Protein AF-0000000074054780 (afdb_homodimer)

Nearest PDB structures (foldseek):
  4ghj-assembly1_A  TM=9.070E-01  e=9.285E-03  Vibrio vulnificus CMCP6
  3zkc-assembly1_B  TM=8.813E-01  e=1.157E-02  Bacillus subtilis subsp. subtilis str. 168
  7ewd-assembly1_A  TM=8.808E-01  e=2.364E-02  Mycobacterium tuberculosis H37Rv
  1b0n-assembly1_A  TM=8.925E-01  e=3.112E-02  Bacillus subtilis
  2o38-assembly1_A  TM=7.949E-01  e=1.299E-01  Rhodopseudomonas palustris CGA009

Organism: NCBI:txid44742

pLDDT: mean 91.32, std 6.85, range [55.66, 97.75]

Secondary structure (DSSP, 8-state):
-HHHHHHHHHHHHHHHHHHHHHHHHHHHHHHHHHHHHHHHHHHTT--HHHHHHHHT--HHHHHHHHTT--TT-BHHHHHHHHHHTTEEEEEEE-/-HHHHHHHHHHHHHHHHHHHHHHHHHHHHHHHHHHHHHHHHHHTT--HHHHHHHHT--HHHHHHHHTT--TTSBHHHHHHHHHHTTEEEEEEE-

InterPro domains:
  IPR001387 Cro/C1-type, helix-turn-helix domain [PS50943] (37-92)
  IPR001387 Cro/C1-type, helix-turn-helix domain [cd00093] (34-89)
  IPR010982 Lambda repressor-like, DNA-binding domain superfamily [G3DSA:1.10.260.40] (24-92)
  IPR010982 Lambda repressor-like, DNA-binding domain superfamily [SSF47413] (28-92)

Solvent-accessible surface area (backbone atoms only — not comparable to full-atom values): 9313 Å² total; per-residue (Å²): 124,67,69,56,54,54,51,50,53,50,51,52,51,51,32,53,51,38,22,50,52,11,47,54,52,23,53,53,50,41,36,53,50,10,46,51,50,47,51,50,37,52,76,71,66,45,50,61,63,56,48,18,48,32,23,68,40,54,44,68,58,51,50,29,28,40,70,39,62,33,56,79,40,28,39,41,56,53,33,6,44,32,42,59,65,44,36,40,81,46,76,40,72,112,122,66,71,56,54,53,50,50,54,51,52,51,51,51,33,53,51,38,23,50,51,13,48,55,52,22,52,54,50,40,36,53,49,11,46,50,50,47,51,50,37,52,74,70,69,46,49,61,65,56,48,18,48,32,24,68,40,54,45,68,57,51,50,29,28,39,70,40,62,32,56,77,41,29,37,39,53,52,32,6,44,32,42,58,66,43,36,39,81,45,76,42,74,113

Structure (mmCIF, N/CA/C/O backbone):
data_AF-0000000074054780-model_v1
#
loop_
_entity.id
_entity.type
_entity.pdbx_description
1 polymer 'HTH cro/C1-type domain-containing protein'
#
loop_
_atom_site.group_PDB
_atom_site.id
_atom_site.type_symbol
_atom_site.label_atom_id
_atom_site.label_alt_id
_atom_site.label_comp_id
_atom_site.label_asym_id
_atom_site.label_entity_id
_atom_site.label_seq_id
_atom_site.pdbx_PDB_ins_code
_atom_site.Cartn_x
_atom_site.Cartn_y
_atom_site.Cartn_z
_atom_site.occupancy
_atom_site.B_iso_or_equiv
_atom_site.auth_seq_id
_atom_site.auth_comp_id
_atom_site.auth_asym_id
_atom_site.auth_atom_id
_atom_site.pdbx_PDB_model_num
ATOM 1 N N . MET A 1 1 ? -4.785 -36.75 -26.375 1 55.66 1 MET A N 1
ATOM 2 C CA . MET A 1 1 ? -4.867 -35.344 -26.812 1 55.66 1 MET A CA 1
ATOM 3 C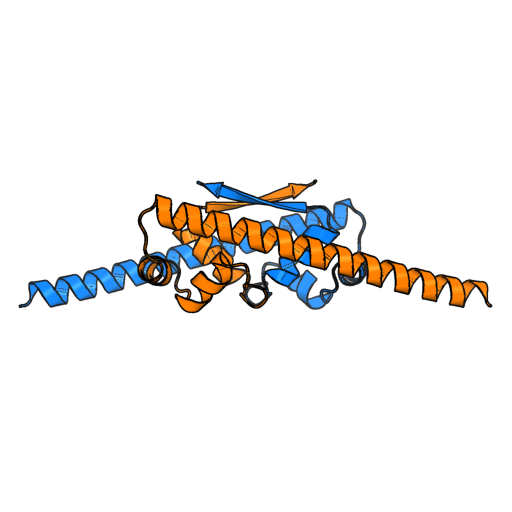 C . MET A 1 1 ? -5.824 -34.562 -25.938 1 55.66 1 MET A C 1
ATOM 5 O O . MET A 1 1 ? -5.816 -33.344 -25.953 1 55.66 1 MET A O 1
ATOM 9 N N . GLY A 1 2 ? -6.867 -35.219 -25.297 1 60.75 2 GLY A N 1
ATOM 10 C CA . GLY A 1 2 ? -7.996 -34.781 -24.5 1 60.75 2 GLY A CA 1
ATOM 11 C C . GLY A 1 2 ? -7.598 -34.312 -23.109 1 60.75 2 GLY A C 1
ATOM 12 O O . GLY A 1 2 ? -8.172 -33.375 -22.578 1 60.75 2 GLY A O 1
ATOM 13 N N . ALA A 1 3 ? -6.461 -35.031 -22.625 1 72.38 3 ALA A N 1
ATOM 14 C CA . ALA A 1 3 ? -5.91 -34.844 -21.297 1 72.38 3 ALA A CA 1
ATOM 15 C C . ALA A 1 3 ? -5.238 -33.469 -21.172 1 72.38 3 ALA A C 1
ATOM 17 O O . ALA A 1 3 ? -5.316 -32.844 -20.125 1 72.38 3 ALA A O 1
ATOM 18 N N . SER A 1 4 ? -4.895 -32.938 -22.406 1 85.88 4 SER A N 1
ATOM 19 C CA . SER A 1 4 ? -4.148 -31.672 -22.453 1 85.88 4 SER A CA 1
ATOM 20 C C . SER A 1 4 ? -5.074 -30.469 -22.312 1 85.88 4 SER A C 1
ATOM 22 O O . SER A 1 4 ? -4.797 -29.547 -21.531 1 85.88 4 SER A O 1
ATOM 24 N N . MET A 1 5 ? -6.27 -30.703 -22.969 1 92.12 5 MET A N 1
ATOM 25 C CA . MET A 1 5 ? -7.223 -29.594 -22.938 1 92.12 5 MET A CA 1
ATOM 26 C C . MET A 1 5 ? -7.875 -29.484 -21.562 1 92.12 5 MET A C 1
ATOM 28 O O . MET A 1 5 ? -8.078 -28.375 -21.047 1 92.12 5 MET A O 1
ATOM 32 N N . GLN A 1 6 ? -8.25 -30.672 -21.047 1 93.38 6 GLN A N 1
ATOM 33 C CA . GLN A 1 6 ? -8.844 -30.703 -19.703 1 93.38 6 GLN A CA 1
ATOM 34 C C . GLN A 1 6 ? -7.902 -30.078 -18.688 1 93.38 6 GLN A C 1
ATOM 36 O O . GLN A 1 6 ? -8.344 -29.344 -17.781 1 93.38 6 GLN A O 1
ATOM 41 N N . ASP A 1 7 ? -6.656 -30.406 -18.766 1 91.88 7 ASP A N 1
ATOM 42 C CA . ASP A 1 7 ? -5.652 -29.859 -17.859 1 91.88 7 ASP A CA 1
ATOM 43 C C . ASP A 1 7 ? -5.562 -28.344 -18.016 1 91.88 7 ASP A C 1
ATOM 45 O O . ASP A 1 7 ? -5.402 -27.625 -17.031 1 91.88 7 ASP A O 1
ATOM 49 N N . LEU A 1 8 ? -5.605 -27.906 -19.25 1 91.38 8 LEU A N 1
ATOM 50 C CA . LEU A 1 8 ? -5.562 -26.469 -19.516 1 91.38 8 LEU A CA 1
ATOM 51 C C . LEU A 1 8 ? -6.77 -25.766 -18.891 1 91.38 8 LEU A C 1
ATOM 53 O O . LEU A 1 8 ? -6.629 -24.703 -18.281 1 91.38 8 LEU A O 1
ATOM 57 N N . LEU A 1 9 ? -7.969 -26.281 -19.047 1 94.25 9 LEU A N 1
ATOM 58 C CA . LEU A 1 9 ? -9.195 -25.703 -18.5 1 94.25 9 LEU A CA 1
ATOM 59 C C . LEU A 1 9 ? -9.141 -25.656 -16.969 1 94.25 9 LEU A C 1
ATOM 61 O O . LEU A 1 9 ? -9.594 -24.688 -16.359 1 94.25 9 LEU A O 1
ATOM 65 N N . LEU A 1 10 ? -8.617 -26.766 -16.453 1 93.88 10 LEU A N 1
ATOM 66 C CA . LEU A 1 10 ? -8.484 -26.828 -15.008 1 93.88 10 LEU A CA 1
ATOM 67 C C . LEU A 1 10 ? -7.539 -25.75 -14.5 1 93.88 10 LEU A C 1
ATOM 69 O O . LEU A 1 10 ? -7.816 -25.094 -13.492 1 93.88 10 LEU A O 1
ATOM 73 N N . ARG A 1 11 ? -6.418 -25.547 -15.156 1 90.44 11 ARG A N 1
ATOM 74 C CA . ARG A 1 11 ? -5.469 -24.5 -14.773 1 90.44 11 ARG A CA 1
ATOM 75 C C . ARG A 1 11 ? -6.113 -23.125 -14.859 1 90.44 11 ARG A C 1
ATOM 77 O O . ARG A 1 11 ? -5.887 -22.281 -13.992 1 90.44 11 ARG A O 1
ATOM 84 N N . GLN A 1 12 ? -6.848 -22.906 -15.844 1 92.38 12 GLN A N 1
ATOM 85 C CA . GLN A 1 12 ? -7.547 -21.641 -16.016 1 92.38 12 GLN A CA 1
ATOM 86 C C . GLN A 1 12 ? -8.523 -21.391 -14.875 1 92.38 12 GLN A C 1
ATOM 88 O O . GLN A 1 12 ? -8.609 -20.266 -14.359 1 92.38 12 GLN A O 1
ATOM 93 N N . GLN A 1 13 ? -9.266 -22.359 -14.539 1 94.31 13 GLN A N 1
ATOM 94 C CA . GLN A 1 13 ? -10.211 -22.25 -13.438 1 94.31 13 GLN A CA 1
ATOM 95 C C . GLN A 1 13 ? -9.5 -21.938 -12.125 1 94.31 13 GLN A C 1
ATOM 97 O O . GLN A 1 13 ? -9.961 -21.109 -11.336 1 94.31 13 GLN A O 1
ATOM 102 N N . GLN A 1 14 ? -8.43 -22.656 -11.867 1 91.19 14 GLN A N 1
ATOM 103 C CA . GLN A 1 14 ? -7.633 -22.438 -10.664 1 91.19 14 GLN A CA 1
ATOM 104 C C . GLN A 1 14 ? -7.113 -21 -10.602 1 91.19 14 GLN A C 1
ATOM 106 O O . GLN A 1 14 ? -7.125 -20.391 -9.531 1 91.19 14 GLN A O 1
ATOM 111 N N . ARG A 1 15 ? -6.691 -20.594 -11.742 1 90.81 15 ARG A N 1
ATOM 112 C CA . ARG A 1 15 ? -6.199 -19.219 -11.812 1 90.81 15 ARG A CA 1
ATOM 113 C C . ARG A 1 15 ? -7.312 -18.219 -11.508 1 90.81 15 ARG A C 1
ATOM 115 O O . ARG A 1 15 ? -7.113 -17.266 -10.742 1 90.81 15 ARG A O 1
ATOM 122 N N . SER A 1 16 ? -8.422 -18.422 -12.102 1 94.12 16 SER A N 1
ATOM 123 C CA . SER A 1 16 ? -9.562 -17.547 -11.875 1 94.12 16 SER A CA 1
ATOM 124 C C . SER A 1 16 ? -9.961 -17.531 -10.398 1 94.12 16 SER A C 1
ATOM 126 O O . SER A 1 16 ? -10.258 -16.469 -9.844 1 94.12 16 SER A O 1
ATOM 128 N N . MET A 1 17 ? -9.953 -18.656 -9.812 1 93.94 17 MET A N 1
ATOM 129 C CA . MET A 1 17 ? -10.297 -18.75 -8.398 1 93.94 17 MET A CA 1
ATOM 130 C C . MET A 1 17 ? -9.258 -18.047 -7.531 1 93.94 17 MET A C 1
ATOM 132 O O . MET A 1 17 ? -9.609 -17.344 -6.586 1 93.94 17 MET A O 1
ATOM 136 N N . ALA A 1 18 ? -8.023 -18.297 -7.836 1 91.81 18 ALA A N 1
ATOM 137 C CA . ALA A 1 18 ? -6.945 -17.641 -7.098 1 91.81 18 ALA A CA 1
ATOM 138 C C . ALA A 1 18 ? -7.043 -16.125 -7.191 1 91.81 18 ALA A C 1
ATOM 140 O O . ALA A 1 18 ? -6.863 -15.422 -6.195 1 91.81 18 ALA A O 1
ATOM 141 N N . GLN A 1 19 ? -7.297 -15.68 -8.266 1 93.25 19 GLN A N 1
ATOM 142 C CA . GLN A 1 19 ? -7.434 -14.242 -8.484 1 93.25 19 GLN A CA 1
ATOM 143 C C . GLN A 1 19 ? -8.602 -13.672 -7.688 1 93.25 19 GLN A C 1
ATOM 145 O O . GLN A 1 19 ? -8.5 -12.586 -7.117 1 93.25 19 GLN A O 1
ATOM 150 N N . GLN A 1 20 ? -9.664 -14.391 -7.711 1 94.12 20 GLN A N 1
ATOM 151 C CA . GLN A 1 20 ? -10.828 -13.945 -6.949 1 94.12 20 GLN A CA 1
ATOM 152 C C . GLN A 1 20 ? -10.523 -13.883 -5.457 1 94.12 20 GLN A C 1
ATOM 154 O O . GLN A 1 20 ? -10.93 -12.938 -4.773 1 94.12 20 GLN A O 1
ATOM 159 N N . GLN A 1 21 ? -9.867 -14.883 -4.977 1 92.44 21 GLN A N 1
ATOM 160 C CA . GLN A 1 21 ? -9.5 -14.914 -3.568 1 92.44 21 GLN A CA 1
ATOM 161 C C . GLN A 1 21 ? -8.562 -13.758 -3.225 1 92.44 21 GLN A C 1
ATOM 163 O O . GLN A 1 21 ? -8.734 -13.094 -2.201 1 92.44 21 GLN A O 1
ATOM 168 N N . ALA A 1 22 ? -7.594 -13.594 -4.086 1 91.19 22 ALA A N 1
ATOM 169 C CA . ALA A 1 22 ? -6.66 -12.492 -3.879 1 91.19 22 ALA A CA 1
ATOM 170 C C . ALA A 1 22 ? -7.387 -11.148 -3.893 1 91.19 22 ALA A C 1
ATOM 172 O O . ALA A 1 22 ? -7.086 -10.266 -3.086 1 91.19 22 ALA A O 1
ATOM 173 N N . GLY A 1 23 ? -8.227 -11.031 -4.758 1 90.56 23 GLY A N 1
ATOM 174 C CA . GLY A 1 23 ? -9.016 -9.812 -4.84 1 90.56 23 GLY A CA 1
ATOM 175 C C . GLY A 1 23 ? -9.867 -9.562 -3.605 1 90.56 23 GLY A C 1
ATOM 176 O O . GLY A 1 23 ? -9.914 -8.445 -3.094 1 90.56 23 GLY A O 1
ATOM 177 N N . SER A 1 24 ? -10.57 -10.594 -3.166 1 91.94 24 SER A N 1
ATOM 178 C CA . SER A 1 24 ? -11.398 -10.477 -1.968 1 91.94 24 SER A CA 1
ATOM 179 C C . SER A 1 24 ? -10.555 -10.133 -0.746 1 91.94 24 SER A C 1
ATOM 181 O O . SER A 1 24 ? -10.922 -9.258 0.042 1 91.94 24 SER A O 1
ATOM 183 N N . LYS A 1 25 ? -9.508 -10.742 -0.548 1 89.31 25 LYS A N 1
ATOM 184 C CA . LYS A 1 25 ? -8.609 -10.461 0.569 1 89.31 25 LYS A CA 1
ATOM 185 C C . LYS A 1 25 ? -8.07 -9.039 0.5 1 89.31 25 LYS A C 1
ATOM 187 O O . LYS A 1 25 ? -7.957 -8.359 1.523 1 89.31 25 LYS A O 1
ATOM 192 N N . ALA A 1 26 ? -7.711 -8.68 -0.75 1 88.12 26 ALA A N 1
ATOM 193 C CA . ALA A 1 26 ? -7.199 -7.32 -0.95 1 88.12 26 ALA A CA 1
ATOM 194 C C . ALA A 1 26 ? -8.219 -6.281 -0.492 1 88.12 26 ALA A C 1
ATOM 196 O O . ALA A 1 26 ? -7.852 -5.281 0.135 1 88.12 26 ALA A O 1
ATOM 197 N N . GLN A 1 27 ? -9.43 -6.492 -0.751 1 88 27 GLN A N 1
ATOM 198 C CA . GLN A 1 27 ? -10.477 -5.543 -0.371 1 88 27 GLN A CA 1
ATOM 199 C C . GLN A 1 27 ? -10.602 -5.441 1.146 1 88 27 GLN A C 1
ATOM 201 O O . GLN A 1 27 ? -10.766 -4.348 1.688 1 88 27 GLN A O 1
ATOM 206 N N . ASN A 1 28 ? -10.562 -6.531 1.788 1 88.69 28 ASN A N 1
ATOM 207 C CA . ASN A 1 28 ? -10.641 -6.531 3.244 1 88.69 28 ASN A CA 1
ATOM 208 C C . ASN A 1 28 ? -9.453 -5.797 3.865 1 88.69 28 ASN A C 1
ATOM 210 O O . ASN A 1 28 ? -9.617 -5.074 4.848 1 88.69 28 ASN A O 1
ATOM 214 N N . THR A 1 29 ? -8.305 -6.02 3.359 1 87 29 THR A N 1
ATOM 215 C CA . THR A 1 29 ? -7.105 -5.352 3.857 1 87 29 THR A CA 1
ATOM 216 C C . THR A 1 29 ? -7.207 -3.844 3.66 1 87 29 THR A C 1
ATOM 218 O O . THR A 1 29 ? -6.797 -3.07 4.527 1 87 29 THR A O 1
ATOM 221 N N . MET A 1 30 ? -7.754 -3.48 2.525 1 87.81 30 MET A N 1
ATOM 222 C CA . MET A 1 30 ? -7.922 -2.059 2.242 1 87.81 30 MET A CA 1
ATOM 223 C C . MET A 1 30 ? -8.836 -1.403 3.27 1 87.81 30 MET A C 1
ATOM 225 O O . MET A 1 30 ? -8.57 -0.294 3.73 1 87.81 30 MET A O 1
ATOM 229 N N . TYR A 1 31 ? -9.891 -2.076 3.564 1 90 31 TYR A N 1
ATOM 230 C CA . TYR A 1 31 ? -10.812 -1.562 4.57 1 90 31 TYR A CA 1
ATOM 231 C C . TYR A 1 31 ? -10.125 -1.422 5.922 1 90 31 TYR A C 1
ATOM 233 O O . TYR A 1 31 ? -10.289 -0.411 6.609 1 90 31 TYR A O 1
ATOM 241 N N . GLU A 1 32 ? -9.367 -2.381 6.324 1 90.25 32 GLU A N 1
ATOM 242 C CA . GLU A 1 32 ? -8.656 -2.357 7.598 1 90.25 32 GLU A CA 1
ATOM 243 C C . GLU A 1 32 ? -7.633 -1.228 7.641 1 90.25 32 GLU A C 1
ATOM 245 O O . GLU A 1 32 ? -7.496 -0.542 8.656 1 90.25 32 GLU A O 1
ATOM 250 N N . ILE A 1 33 ? -6.941 -1.023 6.582 1 90.06 33 ILE A N 1
ATOM 251 C CA . ILE A 1 33 ? -5.941 0.034 6.488 1 90.06 33 ILE A CA 1
ATOM 252 C C . ILE A 1 33 ? -6.621 1.398 6.582 1 90.06 33 ILE A C 1
ATOM 254 O O . ILE A 1 33 ? -6.141 2.291 7.285 1 90.06 33 ILE A O 1
ATOM 258 N N . GLY A 1 34 ? -7.691 1.504 5.832 1 93.19 34 GLY A N 1
ATOM 259 C CA . GLY A 1 34 ? -8.453 2.744 5.91 1 93.19 34 GLY A CA 1
ATOM 260 C C . GLY A 1 34 ? -8.883 3.094 7.324 1 93.19 34 GLY A C 1
ATOM 261 O O . GLY A 1 34 ? -8.758 4.246 7.746 1 93.19 34 GLY A O 1
ATOM 262 N N . ARG A 1 35 ? -9.352 2.148 8.016 1 93.75 35 ARG A N 1
ATOM 263 C CA . ARG A 1 35 ? -9.781 2.348 9.391 1 93.75 35 ARG A CA 1
ATOM 264 C C . ARG A 1 35 ? -8.609 2.775 10.273 1 93.75 35 ARG A C 1
ATOM 266 O O . ARG A 1 35 ? -8.75 3.666 11.117 1 93.75 35 ARG A O 1
ATOM 273 N N . LEU A 1 36 ? -7.461 2.146 10.109 1 93.38 36 LEU A N 1
ATOM 274 C CA . LEU A 1 36 ? -6.273 2.479 10.891 1 93.38 36 LEU A CA 1
ATOM 275 C C . LEU A 1 36 ? -5.82 3.908 10.609 1 93.38 36 LEU A C 1
ATOM 277 O O . LEU A 1 36 ? -5.43 4.633 11.523 1 93.38 36 LEU A O 1
ATOM 281 N N . ILE A 1 37 ? -5.852 4.25 9.344 1 95.25 37 ILE A N 1
ATOM 282 C CA . ILE A 1 37 ? -5.484 5.605 8.953 1 95.25 37 ILE A CA 1
ATOM 283 C C . ILE A 1 37 ? -6.418 6.609 9.625 1 95.25 37 ILE A C 1
ATOM 285 O O . ILE A 1 37 ? -5.965 7.605 10.195 1 95.25 37 ILE A O 1
ATOM 289 N N . SER A 1 38 ? -7.684 6.285 9.531 1 97 38 SER A N 1
ATOM 290 C CA . SER A 1 38 ? -8.68 7.152 10.164 1 97 38 SER A CA 1
ATOM 291 C C . SER A 1 38 ? -8.43 7.285 11.664 1 97 38 SER A C 1
ATOM 293 O O . SER A 1 38 ? -8.398 8.391 12.195 1 97 38 SER A O 1
ATOM 295 N N . MET A 1 39 ? -8.227 6.219 12.297 1 96.5 39 MET A N 1
ATOM 296 C CA . MET A 1 39 ? -7.988 6.203 13.742 1 96.5 39 MET A CA 1
ATOM 297 C C . MET A 1 39 ? -6.738 6.996 14.094 1 96.5 39 MET A C 1
ATOM 299 O O . MET A 1 39 ? -6.75 7.797 15.031 1 96.5 39 MET A O 1
ATOM 303 N N . ARG A 1 40 ? -5.723 6.777 13.406 1 96.88 40 ARG A N 1
ATOM 304 C CA . ARG A 1 40 ? -4.453 7.441 13.672 1 96.88 40 ARG A CA 1
ATOM 305 C C . ARG A 1 40 ? -4.555 8.945 13.414 1 96.88 40 ARG A C 1
ATOM 307 O O . ARG A 1 40 ? -4.035 9.75 14.188 1 96.88 40 ARG A O 1
ATOM 314 N N . ARG A 1 41 ? -5.168 9.273 12.266 1 97.38 41 ARG A N 1
ATOM 315 C CA . ARG A 1 41 ? -5.387 10.68 11.969 1 97.38 41 ARG A CA 1
ATOM 316 C C . ARG A 1 41 ? -6.094 11.383 13.125 1 97.38 41 ARG A C 1
ATOM 318 O O . ARG A 1 41 ? -5.656 12.438 13.578 1 97.38 41 ARG A O 1
ATOM 325 N N . ASN A 1 42 ? -7.141 10.719 13.594 1 97.75 42 ASN A N 1
ATOM 326 C CA . ASN A 1 42 ? -7.914 11.273 14.695 1 97.75 42 ASN A CA 1
ATOM 327 C C . ASN A 1 42 ? -7.086 11.352 15.977 1 97.75 42 ASN A C 1
ATOM 329 O O . ASN A 1 42 ? -7.156 12.344 16.703 1 97.75 42 ASN A O 1
ATOM 333 N N . SER A 1 43 ? -6.316 10.297 16.266 1 96.94 43 SER A N 1
ATOM 334 C CA . SER A 1 43 ? -5.508 10.266 17.469 1 96.94 43 SER A CA 1
ATOM 335 C C . SER A 1 43 ? -4.465 11.375 17.484 1 96.94 43 SER A C 1
ATOM 337 O O . SER A 1 43 ? -4.043 11.836 18.547 1 96.94 43 SER A O 1
ATOM 339 N N . MET A 1 44 ? -4.059 11.812 16.312 1 96.75 44 MET A N 1
ATOM 340 C CA . MET A 1 44 ? -3.068 12.883 16.188 1 96.75 44 MET A CA 1
ATOM 341 C C . MET A 1 44 ? -3.742 14.25 16.125 1 96.75 44 MET A C 1
ATOM 343 O O . MET A 1 44 ? -3.07 15.273 16 1 96.75 44 MET A O 1
ATOM 347 N N . GLY A 1 45 ? -5.121 14.203 16.062 1 97.69 45 GLY A N 1
ATOM 348 C CA . GLY A 1 45 ? -5.891 15.445 16.062 1 97.69 45 GLY A CA 1
ATOM 349 C C . GLY A 1 45 ? -5.891 16.141 14.719 1 97.69 45 GLY A C 1
ATOM 350 O O . GLY A 1 45 ? -6.055 17.359 14.648 1 97.69 45 GLY A O 1
ATOM 351 N N . LEU A 1 46 ? -5.672 15.461 13.727 1 97.38 46 LEU A N 1
ATOM 352 C CA . LEU A 1 46 ? -5.594 16.031 12.391 1 97.38 46 LEU A CA 1
ATOM 353 C C . LEU A 1 46 ? -6.945 15.969 11.688 1 97.38 46 LEU A C 1
ATOM 355 O O . LEU A 1 46 ? -7.641 14.953 11.766 1 97.38 46 LEU A O 1
ATOM 359 N N . SER A 1 47 ? -7.254 17.047 11.039 1 97.56 47 SER A N 1
ATOM 360 C CA . SER A 1 47 ? -8.359 17.016 10.086 1 97.56 47 SER A CA 1
ATOM 361 C C . SER A 1 47 ? -7.926 16.391 8.758 1 97.56 47 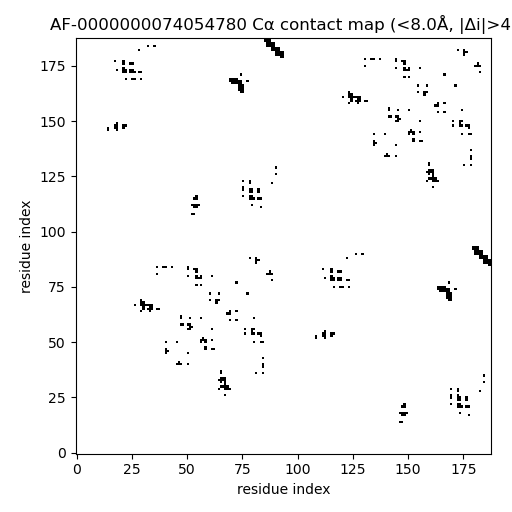SER A C 1
ATOM 363 O O . SER A 1 47 ? -6.738 16.141 8.547 1 97.56 47 SER A O 1
ATOM 365 N N . HIS A 1 48 ? -8.93 16.094 7.906 1 97.12 48 HIS A N 1
ATOM 366 C CA . HIS A 1 48 ? -8.602 15.609 6.566 1 97.12 48 HIS A CA 1
ATOM 367 C C . HIS A 1 48 ? -7.742 16.609 5.816 1 97.12 48 HIS A C 1
ATOM 369 O O . HIS A 1 48 ? -6.793 16.234 5.125 1 97.12 48 HIS A O 1
ATOM 375 N N . GLU A 1 49 ? -8.031 17.922 5.988 1 95.88 49 GLU A N 1
ATOM 376 C CA . GLU A 1 49 ? -7.305 18.984 5.312 1 95.88 49 GLU A CA 1
ATOM 377 C C . GLU A 1 49 ? -5.859 19.062 5.793 1 95.88 49 GLU A C 1
ATOM 379 O O . GLU A 1 49 ? -4.938 19.203 4.984 1 95.88 49 GLU A O 1
ATOM 384 N N . GLN A 1 50 ? -5.734 18.969 7.035 1 96.12 50 GLN A N 1
ATOM 385 C CA . GLN A 1 50 ? -4.387 19.031 7.586 1 96.12 50 GLN A CA 1
ATOM 386 C C . GLN A 1 50 ? -3.555 17.828 7.125 1 96.12 50 GLN A C 1
ATOM 388 O O . GLN A 1 50 ? -2.375 17.984 6.797 1 96.12 50 GLN A O 1
ATOM 393 N N . LEU A 1 51 ? -4.156 16.656 7.148 1 97.06 51 LEU A N 1
ATOM 394 C CA . LEU A 1 51 ? -3.453 15.484 6.641 1 97.06 51 LEU A CA 1
ATOM 395 C C . LEU A 1 51 ? -3.129 15.641 5.156 1 97.06 51 LEU A C 1
ATOM 397 O O . LEU A 1 51 ? -2.061 15.227 4.703 1 97.06 51 LEU A O 1
ATOM 401 N N . SER A 1 52 ? -4.043 16.156 4.391 1 97.19 52 SER A N 1
ATOM 402 C CA . SER A 1 52 ? -3.822 16.469 2.98 1 97.19 52 SER A CA 1
ATOM 403 C C . SER A 1 52 ? -2.594 17.344 2.789 1 97.19 52 SER A C 1
ATOM 405 O O . SER A 1 52 ? -1.746 17.062 1.939 1 97.19 52 SER A O 1
ATOM 407 N N . GLU A 1 53 ? -2.42 18.328 3.596 1 95.25 53 GLU A N 1
ATOM 408 C CA . GLU A 1 53 ? -1.298 19.25 3.52 1 95.25 53 GLU A CA 1
ATOM 409 C C . GLU A 1 53 ? 0.019 18.562 3.859 1 95.25 53 GLU A C 1
ATOM 411 O O . GLU A 1 53 ? 1.029 18.781 3.186 1 95.25 53 GLU A O 1
ATOM 416 N N . LEU A 1 54 ? -0.003 17.766 4.816 1 94.94 54 LEU A N 1
ATOM 417 C CA . LEU A 1 54 ? 1.21 17.109 5.293 1 94.94 54 LEU A CA 1
ATOM 418 C C . LEU A 1 54 ? 1.661 16.031 4.316 1 94.94 54 LEU A C 1
ATOM 420 O O . LEU A 1 54 ? 2.861 15.805 4.145 1 94.94 54 LEU A O 1
ATOM 424 N N . SER A 1 55 ? 0.714 15.312 3.717 1 96.19 55 SER A N 1
ATOM 425 C CA . SER A 1 55 ? 1.012 14.148 2.887 1 96.19 55 SER A CA 1
ATOM 426 C C . SER A 1 55 ? 1.149 14.539 1.419 1 96.19 55 SER A C 1
ATOM 428 O O . SER A 1 55 ? 1.686 13.773 0.616 1 96.19 55 SER A O 1
ATOM 430 N N . GLY A 1 56 ? 0.576 15.648 1.029 1 96 56 GLY A N 1
ATOM 431 C CA . GLY A 1 56 ? 0.519 16.047 -0.37 1 96 56 GLY A CA 1
ATOM 432 C C . GLY A 1 56 ? -0.534 15.289 -1.16 1 96 56 GLY A C 1
ATOM 433 O O . GLY A 1 56 ? -0.523 15.305 -2.393 1 96 56 GLY A O 1
ATOM 434 N N . VAL A 1 57 ? -1.359 14.547 -0.493 1 96.31 57 VAL A N 1
ATOM 435 C CA . VAL A 1 57 ? -2.465 13.812 -1.097 1 96.31 57 VAL A CA 1
ATOM 436 C C . VAL A 1 57 ? -3.771 14.578 -0.879 1 96.31 57 VAL A C 1
ATOM 438 O O . VAL A 1 57 ? -4.004 15.125 0.2 1 96.31 57 VAL A O 1
ATOM 441 N N . SER A 1 58 ? -4.609 14.531 -1.838 1 96.12 58 SER A N 1
ATOM 442 C CA . SER A 1 58 ? -5.828 15.336 -1.751 1 96.12 58 SER A CA 1
ATOM 443 C C . SER A 1 58 ? -6.75 14.82 -0.653 1 96.12 58 SER A C 1
ATOM 445 O O . SER A 1 58 ? -6.801 13.617 -0.389 1 96.12 58 SER A O 1
ATOM 447 N N . GLY A 1 59 ? -7.516 15.758 -0.044 1 95.5 59 GLY A N 1
ATOM 448 C CA . GLY A 1 59 ? -8.5 15.383 0.958 1 95.5 59 GLY A CA 1
ATOM 449 C C . GLY A 1 59 ? -9.492 14.344 0.461 1 95.5 59 GLY A C 1
ATOM 450 O O . GLY A 1 59 ? -9.867 13.43 1.197 1 95.5 59 GLY A O 1
ATOM 451 N N . PHE A 1 60 ? -9.891 14.57 -0.736 1 95.19 60 PHE A N 1
ATOM 452 C CA . PHE A 1 60 ? -10.836 13.633 -1.333 1 95.19 60 PHE A CA 1
ATOM 453 C C . P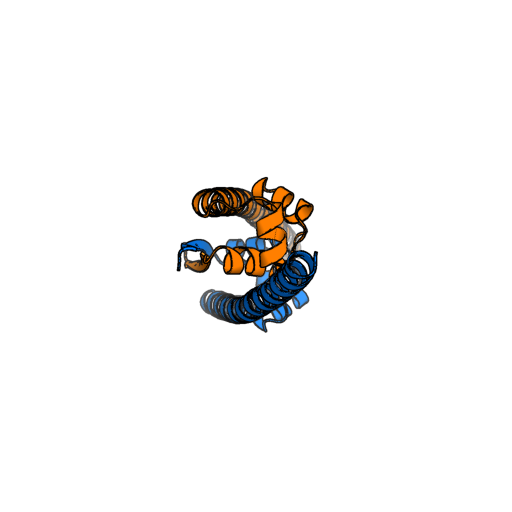HE A 1 60 ? -10.242 12.227 -1.386 1 95.19 60 PHE A C 1
ATOM 455 O O . PHE A 1 60 ? -10.906 11.25 -1.02 1 95.19 60 PHE A O 1
ATOM 462 N N . GLU A 1 61 ? -9.031 12.055 -1.832 1 95.12 61 GLU A N 1
ATOM 463 C CA . GLU A 1 61 ? -8.367 10.75 -1.895 1 95.12 61 GLU A CA 1
ATOM 464 C C . GLU A 1 61 ? -8.188 10.164 -0.5 1 95.12 61 GLU A C 1
ATOM 466 O O . GLU A 1 61 ? -8.336 8.953 -0.306 1 95.12 61 GLU A O 1
ATOM 471 N N . ILE A 1 62 ? -7.812 11 0.407 1 96.94 62 ILE A N 1
ATOM 472 C CA . ILE A 1 62 ? -7.66 10.539 1.785 1 96.94 62 ILE A CA 1
ATOM 473 C C . ILE A 1 62 ? -8.984 9.977 2.293 1 96.94 62 ILE A C 1
ATOM 475 O O . ILE A 1 62 ? -9.023 8.891 2.877 1 96.94 62 ILE A O 1
ATO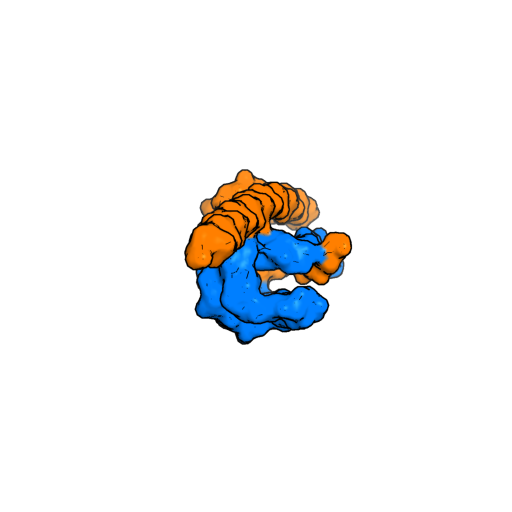M 479 N N . MET A 1 63 ? -10.078 10.68 2.064 1 96 63 MET A N 1
ATOM 480 C CA . MET A 1 63 ? -11.398 10.211 2.473 1 96 63 MET A CA 1
ATOM 481 C C . MET A 1 63 ? -11.727 8.867 1.833 1 96 63 MET A C 1
ATOM 483 O O . MET A 1 63 ? -12.219 7.961 2.504 1 96 63 MET A O 1
ATOM 487 N N . GLN A 1 64 ? -11.469 8.82 0.554 1 94.38 64 GLN A N 1
ATOM 488 C CA . GLN A 1 64 ? -11.727 7.574 -0.153 1 94.38 64 GLN A CA 1
ATOM 489 C C . GLN A 1 64 ? -10.969 6.414 0.481 1 94.38 64 GLN A C 1
ATOM 491 O O . GLN A 1 64 ? -11.516 5.324 0.661 1 94.38 64 GLN A O 1
ATOM 496 N N . ILE A 1 65 ? -9.734 6.617 0.826 1 94.12 65 ILE A N 1
ATOM 497 C CA . ILE A 1 65 ? -8.898 5.602 1.452 1 94.12 65 ILE A CA 1
ATOM 498 C C . ILE A 1 65 ? -9.492 5.199 2.801 1 94.12 65 ILE A C 1
ATOM 500 O O . ILE A 1 65 ? -9.625 4.012 3.1 1 94.12 65 ILE A O 1
ATOM 504 N N . GLU A 1 66 ? -9.867 6.234 3.566 1 95.25 66 GLU A N 1
ATOM 505 C CA . GLU A 1 66 ? -10.383 5.961 4.906 1 95.25 66 GLU A CA 1
ATOM 506 C C . GLU A 1 66 ? -11.68 5.156 4.844 1 95.25 66 GLU A C 1
ATOM 508 O O . GLU A 1 66 ? -11.992 4.398 5.762 1 95.25 66 GLU A O 1
ATOM 513 N N . PHE A 1 67 ? -12.367 5.324 3.76 1 92.25 67 PHE A N 1
ATOM 514 C CA . PHE A 1 67 ? -13.648 4.637 3.615 1 92.25 67 PHE A CA 1
ATOM 515 C C . PHE A 1 67 ? -13.469 3.307 2.896 1 92.25 67 PHE A C 1
ATOM 517 O O . PHE A 1 67 ? -14.453 2.613 2.609 1 92.25 67 PHE A O 1
ATOM 524 N N . GLY A 1 68 ? -12.32 2.959 2.531 1 88.81 68 GLY A N 1
ATOM 525 C CA . GLY A 1 68 ? -12.055 1.682 1.889 1 88.81 68 GLY A CA 1
ATOM 526 C C . GLY A 1 68 ? -12.258 1.717 0.385 1 88.81 68 GLY A C 1
ATOM 527 O O . GLY A 1 68 ? -12.305 0.671 -0.265 1 88.81 68 GLY A O 1
ATOM 528 N N . ASN A 1 69 ? -12.461 2.875 -0.156 1 85.81 69 ASN A N 1
ATOM 529 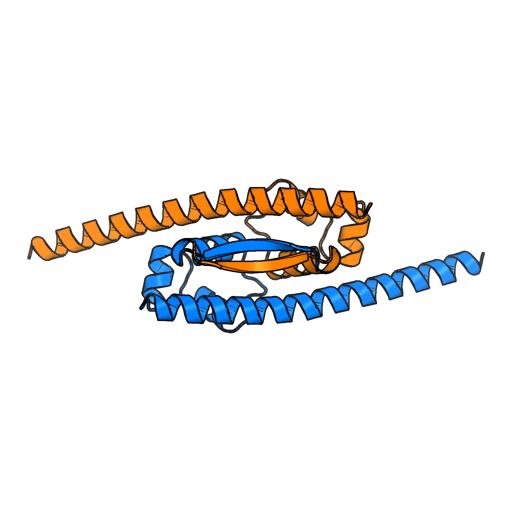C CA . ASN A 1 69 ? -12.641 3.057 -1.593 1 85.81 69 ASN A CA 1
ATOM 530 C C . ASN A 1 69 ? -11.352 3.502 -2.268 1 85.81 69 ASN A C 1
ATOM 532 O O . ASN A 1 69 ? -11.336 4.5 -2.992 1 85.81 69 ASN A O 1
ATOM 536 N N . SER A 1 70 ? -10.289 2.789 -2.025 1 78.38 70 SER A N 1
ATOM 537 C CA . SER A 1 70 ? -8.969 3.268 -2.426 1 78.38 70 SER A CA 1
ATOM 538 C C . SER A 1 70 ? -8.367 2.375 -3.502 1 78.38 70 SER A C 1
ATOM 540 O O . SER A 1 70 ? -7.141 2.307 -3.641 1 78.38 70 SER A O 1
ATOM 542 N N . ASN A 1 71 ? -9.234 1.807 -4.273 1 81.62 71 ASN A N 1
ATOM 543 C CA . ASN A 1 71 ? -8.727 0.824 -5.23 1 81.62 71 ASN A CA 1
ATOM 544 C C . ASN A 1 71 ? -7.809 1.467 -6.262 1 81.62 71 ASN A C 1
ATOM 546 O O . ASN A 1 71 ? -6.812 0.866 -6.672 1 81.62 71 ASN A O 1
ATOM 550 N N . SER A 1 72 ? -8.07 2.689 -6.551 1 85.94 72 SER A N 1
ATOM 551 C CA . SER A 1 72 ? -7.324 3.336 -7.625 1 85.94 72 SER A CA 1
ATOM 552 C C . SER A 1 72 ? -6.203 4.207 -7.066 1 85.94 72 SER A C 1
ATOM 554 O O . SER A 1 72 ? -5.414 4.773 -7.828 1 85.94 72 SER A O 1
ATOM 556 N N . THR A 1 73 ? -6.16 4.348 -5.766 1 91.94 73 THR A N 1
ATOM 557 C CA . THR A 1 73 ? -5.098 5.145 -5.16 1 91.94 73 THR A CA 1
ATOM 558 C C . THR A 1 73 ? -3.742 4.48 -5.355 1 91.94 73 THR A C 1
ATOM 560 O O . THR A 1 73 ? -3.621 3.258 -5.242 1 91.94 73 THR A O 1
ATOM 563 N N . SER A 1 74 ? -2.756 5.289 -5.664 1 92.81 74 SER A N 1
ATOM 564 C CA . SER A 1 74 ? -1.425 4.734 -5.883 1 92.81 74 SER A CA 1
ATOM 565 C C . SER A 1 74 ? -0.774 4.324 -4.566 1 92.81 74 SER A C 1
ATOM 567 O O . SER A 1 74 ? -1.098 4.875 -3.512 1 92.81 74 SER A O 1
ATOM 569 N N . ILE A 1 75 ? 0.139 3.471 -4.66 1 90.25 75 ILE A N 1
ATOM 570 C CA . ILE A 1 75 ? 0.915 3.018 -3.512 1 90.25 75 ILE A CA 1
ATOM 571 C C . ILE A 1 75 ? 1.696 4.188 -2.922 1 90.25 75 ILE A C 1
ATOM 573 O O . ILE A 1 75 ? 1.811 4.316 -1.7 1 90.25 75 ILE A O 1
ATOM 577 N N . GLU A 1 76 ? 2.164 4.988 -3.805 1 90.81 76 GLU A N 1
ATOM 578 C CA . GLU A 1 76 ? 2.934 6.141 -3.344 1 90.81 76 GLU A CA 1
ATOM 579 C C . GLU A 1 76 ? 2.105 7.016 -2.408 1 90.81 76 GLU A C 1
ATOM 581 O O . GLU A 1 76 ? 2.592 7.445 -1.358 1 90.81 76 GLU A O 1
ATOM 586 N N . LYS A 1 77 ? 0.951 7.293 -2.791 1 93.19 77 LYS A N 1
ATOM 587 C CA . LYS A 1 77 ? 0.087 8.148 -1.983 1 93.19 77 LYS A CA 1
ATOM 588 C C . LYS A 1 77 ? -0.212 7.508 -0.631 1 93.19 77 LYS A C 1
ATOM 590 O O . LYS A 1 77 ? -0.24 8.195 0.393 1 93.19 77 LYS A O 1
ATOM 595 N N . LEU A 1 78 ? -0.467 6.254 -0.674 1 91.94 78 LEU A N 1
ATOM 596 C CA . LEU A 1 78 ? -0.667 5.559 0.593 1 91.94 78 LEU A CA 1
ATOM 597 C C . LEU A 1 78 ? 0.546 5.727 1.502 1 91.94 78 LEU A C 1
ATOM 599 O O . LEU A 1 78 ? 0.401 6.008 2.693 1 91.94 78 LEU A O 1
ATOM 603 N N . PHE A 1 79 ? 1.709 5.641 0.957 1 91.69 79 PHE A N 1
ATOM 604 C CA . PHE A 1 79 ? 2.916 5.699 1.774 1 91.69 79 PHE A CA 1
ATOM 605 C C . PHE A 1 79 ? 3.17 7.117 2.266 1 91.69 79 PHE A C 1
ATOM 607 O O . PHE A 1 79 ? 3.664 7.316 3.377 1 91.69 79 PHE A O 1
ATOM 614 N N . ARG A 1 80 ? 2.84 8.031 1.469 1 94.12 80 ARG A N 1
ATOM 615 C CA . ARG A 1 80 ? 2.941 9.414 1.933 1 94.12 80 ARG A CA 1
ATOM 616 C C . ARG A 1 80 ? 2.012 9.664 3.113 1 94.12 80 ARG A C 1
ATOM 618 O O . ARG A 1 80 ? 2.391 10.328 4.078 1 94.12 80 ARG A O 1
ATOM 625 N N . ILE A 1 81 ? 0.791 9.164 2.977 1 95.56 81 ILE A N 1
ATOM 626 C CA . ILE A 1 81 ? -0.19 9.32 4.047 1 95.56 81 ILE A CA 1
ATOM 627 C C . ILE A 1 81 ? 0.319 8.633 5.312 1 95.56 81 ILE A C 1
ATOM 629 O O . ILE A 1 81 ? 0.285 9.219 6.398 1 95.56 81 ILE A O 1
ATOM 633 N N . THR A 1 82 ? 0.757 7.441 5.164 1 94.75 82 THR A N 1
ATOM 634 C CA . THR A 1 82 ? 1.229 6.699 6.328 1 94.75 82 THR A CA 1
ATOM 635 C C . THR A 1 82 ? 2.453 7.371 6.941 1 94.75 82 THR A C 1
ATOM 637 O O . THR A 1 82 ? 2.602 7.41 8.164 1 94.75 82 THR A O 1
ATOM 640 N N . ALA A 1 83 ? 3.33 7.922 6.109 1 93.81 83 ALA A N 1
ATOM 641 C CA . ALA A 1 83 ? 4.492 8.648 6.605 1 93.81 83 ALA A CA 1
ATOM 642 C C . ALA A 1 83 ? 4.07 9.883 7.398 1 93.81 83 ALA A C 1
ATOM 644 O O . ALA A 1 83 ? 4.598 10.148 8.484 1 93.81 83 ALA A O 1
ATOM 645 N N . ALA A 1 84 ? 3.107 10.594 6.859 1 95.38 84 ALA A N 1
ATOM 646 C CA . ALA A 1 84 ? 2.605 11.789 7.527 1 95.38 84 ALA A CA 1
ATOM 647 C C . ALA A 1 84 ? 1.988 11.445 8.883 1 95.38 84 ALA A C 1
ATOM 649 O O . ALA A 1 84 ? 1.986 12.266 9.797 1 95.38 84 ALA A O 1
ATOM 650 N N . LEU A 1 85 ? 1.507 10.25 9.008 1 96.5 85 LEU A N 1
ATOM 651 C CA . LEU A 1 85 ? 0.834 9.789 10.219 1 96.5 85 LEU A CA 1
ATOM 652 C C . LEU A 1 85 ? 1.797 9.031 11.117 1 96.5 85 LEU A C 1
ATOM 654 O O . LEU A 1 85 ? 1.378 8.414 12.102 1 96.5 85 LEU A O 1
ATOM 658 N N . ARG A 1 86 ? 3.02 8.977 10.734 1 94.31 86 ARG A N 1
ATOM 659 C CA . ARG A 1 86 ? 4.059 8.281 11.484 1 94.31 86 ARG A CA 1
ATOM 660 C C . ARG A 1 86 ? 3.723 6.805 11.656 1 94.31 86 ARG A C 1
ATOM 662 O O . ARG A 1 86 ? 3.881 6.25 12.742 1 94.31 86 ARG A O 1
ATOM 669 N N . LEU A 1 87 ? 3.182 6.23 10.672 1 93.5 87 LEU A N 1
ATOM 670 C CA . LEU A 1 87 ? 2.91 4.797 10.609 1 93.5 87 LEU A CA 1
ATOM 671 C C . LEU A 1 87 ? 3.945 4.086 9.742 1 93.5 87 LEU A C 1
ATOM 673 O O . LEU A 1 87 ? 4.367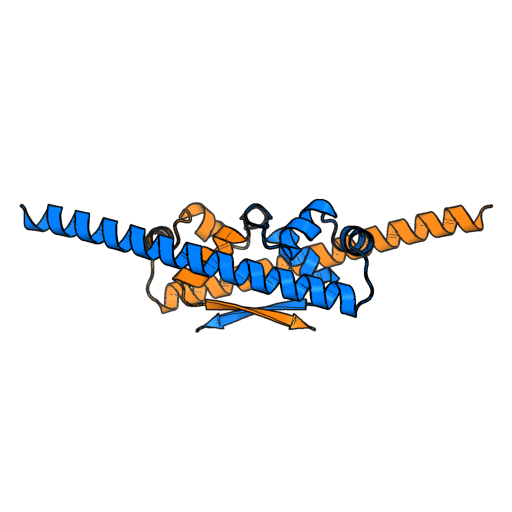 4.613 8.711 1 93.5 87 LEU A O 1
ATOM 677 N N . GLU A 1 88 ? 4.324 2.977 10.18 1 87.31 88 GLU A N 1
ATOM 678 C CA . GLU A 1 88 ? 5.211 2.111 9.406 1 87.31 88 GLU A CA 1
ATOM 679 C C . GLU A 1 88 ? 4.449 0.929 8.812 1 87.31 88 GLU A C 1
ATOM 681 O O . GLU A 1 88 ? 3.701 0.248 9.523 1 87.31 88 GLU A O 1
ATOM 686 N N . LEU A 1 89 ? 4.598 0.834 7.504 1 82.5 89 LEU A N 1
ATOM 687 C CA . LEU A 1 89 ? 4.004 -0.323 6.844 1 82.5 89 LEU A CA 1
ATOM 688 C C . LEU A 1 89 ? 4.961 -1.511 6.867 1 82.5 89 LEU A C 1
ATOM 690 O O . LEU A 1 89 ? 6.125 -1.384 6.473 1 82.5 89 LEU A O 1
ATOM 694 N N . ASN A 1 90 ? 4.469 -2.615 7.395 1 83.25 90 ASN A N 1
ATOM 695 C CA . ASN A 1 90 ? 5.246 -3.848 7.469 1 83.25 90 ASN A CA 1
ATOM 696 C C . ASN A 1 90 ? 4.516 -5.012 6.812 1 83.25 90 ASN A C 1
ATOM 698 O O . ASN A 1 90 ? 3.293 -4.969 6.648 1 83.25 90 ASN A O 1
ATOM 702 N N . MET A 1 91 ? 5.312 -5.941 6.289 1 85.69 91 MET A N 1
ATOM 703 C CA . MET A 1 91 ? 4.734 -7.137 5.68 1 85.69 91 MET A CA 1
ATOM 704 C C . MET A 1 91 ? 5.293 -8.398 6.324 1 85.69 91 MET A C 1
ATOM 706 O O . MET A 1 91 ? 6.504 -8.523 6.512 1 85.69 91 MET A O 1
ATOM 710 N N . PHE A 1 92 ? 4.387 -9.273 6.73 1 86 92 PHE A N 1
ATOM 711 C CA . PHE A 1 92 ? 4.77 -10.539 7.336 1 86 92 PHE A CA 1
ATOM 712 C C . PHE A 1 92 ? 3.975 -11.688 6.727 1 86 92 PHE A C 1
ATOM 714 O O . PHE A 1 92 ? 2.844 -11.5 6.277 1 86 92 PHE A O 1
ATOM 721 N N . PRO A 1 93 ? 4.719 -12.852 6.625 1 85.44 93 PRO A N 1
ATOM 722 C CA . PRO A 1 93 ? 3.943 -14.008 6.168 1 85.44 93 PRO A CA 1
ATOM 723 C C . PRO A 1 93 ? 2.771 -14.336 7.094 1 85.44 93 PRO A C 1
ATOM 725 O O . PRO A 1 93 ? 2.826 -14.039 8.289 1 85.44 93 PRO A O 1
ATOM 728 N N . PHE A 1 94 ? 1.697 -14.898 6.5 1 73.06 94 PHE A N 1
ATOM 729 C CA . PHE A 1 94 ? 0.587 -15.422 7.285 1 73.06 94 PHE A CA 1
ATOM 730 C C . PHE A 1 94 ? 1.06 -16.531 8.211 1 73.06 94 PHE A C 1
ATOM 732 O O . PHE A 1 94 ? 2.018 -17.25 7.902 1 73.06 94 PHE A O 1
ATOM 739 N N . MET B 1 1 ? 0.009 43.719 10.312 1 56.81 1 MET B N 1
ATOM 740 C CA . MET B 1 1 ? -0.469 43.125 9.062 1 56.81 1 MET B CA 1
ATOM 741 C C . MET B 1 1 ? 0.573 42.188 8.461 1 56.81 1 MET B C 1
ATOM 743 O O . MET B 1 1 ? 0.26 41.406 7.582 1 56.81 1 MET B O 1
ATOM 747 N N . GLY B 1 2 ? 1.907 42.406 8.766 1 63.81 2 GLY B N 1
ATOM 748 C CA . GLY B 1 2 ? 3.141 41.781 8.297 1 63.81 2 GLY B CA 1
ATOM 749 C C . GLY B 1 2 ? 3.369 40.406 8.859 1 63.81 2 GLY B C 1
ATOM 750 O O . GLY B 1 2 ? 3.879 39.531 8.164 1 63.81 2 GLY B O 1
ATOM 751 N N . ALA B 1 3 ? 2.846 40.312 10.211 1 73.25 3 ALA B N 1
ATOM 752 C CA . ALA B 1 3 ? 2.986 39.125 11.016 1 73.25 3 ALA B CA 1
ATOM 753 C C . ALA B 1 3 ? 2.135 37.969 10.453 1 73.25 3 ALA B C 1
ATOM 755 O O . ALA B 1 3 ? 2.547 36.812 10.461 1 73.25 3 ALA B O 1
ATOM 756 N N . SER B 1 4 ? 1.094 38.406 9.602 1 86 4 SER B N 1
ATOM 757 C CA . SER B 1 4 ? 0.144 37.469 9.062 1 86 4 SER B CA 1
ATOM 758 C C . SER B 1 4 ? 0.698 36.781 7.812 1 86 4 SER B C 1
ATOM 760 O O . SER B 1 4 ? 0.632 35.562 7.688 1 86 4 SER B O 1
ATOM 762 N N . MET B 1 5 ? 1.405 37.688 7.008 1 91.94 5 MET B N 1
ATOM 763 C CA . MET B 1 5 ? 1.958 37.125 5.77 1 91.94 5 MET B CA 1
ATOM 764 C C . MET B 1 5 ? 3.154 36.25 6.055 1 91.94 5 MET B C 1
ATOM 766 O O . MET B 1 5 ? 3.314 35.188 5.422 1 91.94 5 MET B O 1
ATOM 770 N N . GLN B 1 6 ? 4.016 36.75 6.977 1 93.44 6 GLN B N 1
ATOM 771 C CA . GLN B 1 6 ? 5.168 35.938 7.359 1 93.44 6 GLN B CA 1
ATOM 772 C C . GLN B 1 6 ? 4.734 34.562 7.895 1 93.44 6 GLN B C 1
ATOM 774 O O . GLN B 1 6 ? 5.367 33.562 7.605 1 93.44 6 GLN B O 1
ATOM 779 N N . ASP B 1 7 ? 3.725 34.562 8.711 1 91.75 7 ASP B N 1
ATOM 780 C CA . ASP B 1 7 ? 3.191 33.312 9.258 1 91.75 7 ASP B CA 1
ATOM 781 C C . ASP B 1 7 ? 2.684 32.406 8.148 1 91.75 7 ASP B C 1
ATOM 783 O O . ASP B 1 7 ? 2.869 31.188 8.203 1 91.75 7 ASP B O 1
ATOM 787 N N . LEU B 1 8 ? 2.008 33.031 7.215 1 91.19 8 LEU B N 1
ATOM 788 C CA . LEU B 1 8 ? 1.504 32.25 6.082 1 91.19 8 LEU B CA 1
ATOM 789 C C . LEU B 1 8 ? 2.652 31.625 5.297 1 91.19 8 LEU B C 1
ATOM 791 O O . LEU B 1 8 ? 2.582 30.453 4.91 1 91.19 8 LEU B O 1
ATOM 795 N N . LEU B 1 9 ? 3.719 32.344 4.977 1 94.25 9 LEU B N 1
ATOM 796 C CA . LEU B 1 9 ? 4.875 31.844 4.23 1 94.25 9 LEU B CA 1
ATOM 797 C C . LEU B 1 9 ? 5.57 30.719 4.984 1 94.25 9 LEU B C 1
ATOM 799 O O . LEU B 1 9 ? 6.016 29.734 4.379 1 94.25 9 LEU B O 1
ATOM 803 N N . LEU B 1 10 ? 5.648 30.953 6.305 1 93.75 10 LEU B N 1
ATOM 804 C CA . LEU B 1 10 ? 6.262 29.938 7.141 1 93.75 10 LEU B CA 1
ATOM 805 C C . LEU B 1 10 ? 5.461 28.641 7.09 1 93.75 10 LEU B C 1
ATOM 807 O O . LEU B 1 10 ? 6.035 27.547 6.992 1 93.75 10 LEU B O 1
ATOM 811 N N . ARG B 1 11 ? 4.145 28.719 7.176 1 90.25 11 ARG B N 1
ATOM 812 C CA . ARG B 1 11 ? 3.287 27.547 7.086 1 90.25 11 ARG B CA 1
ATOM 813 C C . ARG B 1 11 ? 3.457 26.844 5.742 1 90.25 11 ARG B C 1
ATOM 815 O O . ARG B 1 11 ? 3.492 25.625 5.68 1 90.25 11 ARG B O 1
ATOM 822 N N . GLN B 1 12 ? 3.537 27.578 4.723 1 92.12 12 GLN B N 1
ATOM 823 C CA . GLN B 1 12 ? 3.74 27.031 3.387 1 92.12 12 GLN B CA 1
ATOM 824 C C . GLN B 1 12 ? 5.062 26.266 3.301 1 92.12 12 GLN B C 1
ATOM 826 O O . GLN B 1 12 ? 5.125 25.188 2.717 1 92.12 12 GLN B O 1
ATOM 831 N N . GLN B 1 13 ? 6.09 26.844 3.791 1 94.12 13 GLN B N 1
ATOM 832 C CA . GLN B 1 13 ? 7.398 26.203 3.797 1 94.12 13 GLN B CA 1
ATOM 833 C C . GLN B 1 13 ? 7.371 24.906 4.586 1 94.12 13 GLN B C 1
ATOM 835 O O . GLN B 1 13 ? 7.949 23.906 4.16 1 94.12 13 GLN B O 1
ATOM 840 N N . GLN B 1 14 ? 6.758 24.953 5.75 1 90.81 14 GLN B N 1
ATOM 841 C CA . GLN B 1 14 ? 6.629 23.766 6.59 1 90.81 14 GLN B CA 1
ATOM 842 C C . GLN B 1 14 ? 5.891 22.641 5.855 1 90.81 14 GLN B C 1
ATOM 844 O O . GLN B 1 14 ? 6.277 21.484 5.938 1 90.81 14 GLN B O 1
ATOM 849 N N . ARG B 1 15 ? 4.871 23.078 5.199 1 90.31 15 ARG B N 1
ATOM 850 C CA . ARG B 1 15 ? 4.102 22.109 4.426 1 90.31 15 ARG B CA 1
ATOM 851 C C . ARG B 1 15 ? 4.953 21.5 3.322 1 90.31 15 ARG B C 1
ATOM 853 O O . ARG B 1 15 ? 4.938 20.281 3.127 1 90.31 15 ARG B O 1
ATOM 860 N N . SER B 1 16 ? 5.641 22.312 2.637 1 93.69 16 SER B N 1
ATOM 861 C CA . SER B 1 16 ? 6.504 21.828 1.564 1 93.69 16 SER B CA 1
ATOM 862 C C . SER B 1 16 ? 7.551 20.859 2.094 1 93.69 16 SER B C 1
ATOM 864 O O . SER B 1 16 ? 7.824 19.828 1.471 1 93.69 16 SER B O 1
ATOM 866 N N . MET B 1 17 ? 8.094 21.172 3.188 1 93.31 17 MET B N 1
ATOM 867 C CA . MET B 1 17 ? 9.102 20.312 3.797 1 93.31 17 MET B CA 1
ATOM 868 C C . MET B 1 17 ? 8.492 18.984 4.242 1 93.31 17 MET B C 1
ATOM 870 O O . MET B 1 17 ? 9.078 17.922 4.035 1 93.31 17 MET B O 1
ATOM 874 N N . ALA B 1 18 ? 7.367 19.094 4.871 1 90.88 18 ALA B N 1
ATOM 875 C CA . ALA B 1 18 ? 6.676 17.891 5.316 1 90.88 18 ALA B CA 1
ATOM 876 C C . ALA B 1 18 ? 6.355 16.969 4.137 1 90.88 18 ALA B C 1
ATOM 878 O O . ALA B 1 18 ? 6.531 15.75 4.223 1 90.88 18 ALA B O 1
ATOM 879 N N . GLN B 1 19 ? 5.934 17.5 3.145 1 92.62 19 GLN B N 1
ATOM 880 C CA . GLN B 1 19 ? 5.605 16.75 1.945 1 92.62 19 GLN B CA 1
ATOM 881 C C . GLN B 1 19 ? 6.848 16.062 1.366 1 92.62 19 GLN B C 1
ATOM 883 O O . GLN B 1 19 ? 6.785 14.922 0.924 1 92.62 19 GLN B O 1
ATOM 888 N N . GLN B 1 20 ? 7.902 16.812 1.349 1 93.62 20 GLN B N 1
ATOM 889 C CA . GLN B 1 20 ? 9.148 16.25 0.844 1 93.62 20 GLN B CA 1
ATOM 890 C C . GLN B 1 20 ? 9.602 15.07 1.701 1 93.62 20 GLN B C 1
ATOM 892 O O . GLN B 1 20 ? 10.062 14.055 1.175 1 93.62 20 GLN B O 1
ATOM 897 N N . GLN B 1 21 ? 9.523 15.242 2.965 1 91.69 21 GLN B N 1
ATOM 898 C CA . GLN B 1 21 ? 9.914 14.172 3.877 1 91.69 21 GLN B CA 1
ATOM 899 C C . GLN B 1 21 ? 9.023 12.945 3.688 1 91.69 21 GLN B C 1
ATOM 901 O O . GLN B 1 21 ? 9.516 11.82 3.641 1 91.69 21 GLN B O 1
ATOM 906 N N . ALA B 1 22 ? 7.75 13.219 3.629 1 90.44 22 ALA B N 1
ATOM 907 C CA . ALA B 1 22 ? 6.812 12.117 3.402 1 90.44 22 ALA B CA 1
ATOM 908 C C . ALA B 1 22 ? 7.105 11.406 2.084 1 90.44 22 ALA B C 1
ATOM 910 O O . ALA B 1 22 ? 7.047 10.18 2.008 1 90.44 22 ALA B O 1
ATOM 911 N N . GLY B 1 23 ? 7.359 12.141 1.137 1 89.75 23 GLY B N 1
ATOM 912 C CA . GLY B 1 23 ? 7.703 11.57 -0.158 1 89.75 23 GLY B CA 1
ATOM 913 C C . GLY B 1 23 ? 8.961 10.727 -0.123 1 89.75 23 GLY B C 1
ATOM 914 O O . GLY B 1 23 ? 8.992 9.625 -0.687 1 89.75 23 GLY B O 1
ATOM 915 N N . SER B 1 24 ? 10.016 11.258 0.483 1 91.06 24 SER B N 1
ATOM 916 C CA . SER B 1 24 ? 11.273 10.516 0.597 1 91.06 24 SER B CA 1
ATOM 917 C C . SER B 1 24 ? 11.078 9.227 1.381 1 91.06 24 SER B C 1
ATOM 919 O O . SER B 1 24 ? 11.578 8.172 0.977 1 91.06 24 SER B O 1
ATOM 921 N N . LYS B 1 25 ? 10.445 9.258 2.439 1 88.69 25 LYS B N 1
ATOM 922 C CA . LYS B 1 25 ? 10.18 8.07 3.246 1 88.69 25 LYS B CA 1
ATOM 923 C C . LYS B 1 25 ? 9.359 7.047 2.463 1 88.69 25 LYS B C 1
ATOM 925 O O . LYS B 1 25 ? 9.617 5.844 2.547 1 88.69 25 LYS B O 1
ATOM 930 N N . ALA B 1 26 ? 8.359 7.605 1.74 1 87.31 26 ALA B N 1
ATOM 931 C CA . ALA B 1 26 ? 7.52 6.73 0.927 1 87.31 26 ALA B CA 1
ATOM 932 C C . ALA B 1 26 ? 8.359 5.949 -0.081 1 87.31 26 ALA B C 1
ATOM 934 O O . ALA B 1 26 ? 8.133 4.754 -0.296 1 87.31 26 ALA B O 1
ATOM 935 N N . GLN B 1 27 ? 9.305 6.555 -0.649 1 87.31 27 GLN B N 1
ATOM 936 C CA . GLN B 1 27 ? 10.148 5.898 -1.643 1 87.31 27 GLN B CA 1
ATOM 937 C C . GLN B 1 27 ? 10.969 4.777 -1.012 1 87.31 27 GLN B C 1
ATOM 939 O O . GLN B 1 27 ? 11.125 3.705 -1.6 1 87.31 27 GLN B O 1
ATOM 944 N N . ASN B 1 28 ? 11.508 5.027 0.098 1 88.06 28 ASN B N 1
ATOM 945 C CA . ASN B 1 28 ? 12.281 4.008 0.797 1 88.06 28 ASN B CA 1
ATOM 946 C C . ASN B 1 28 ? 11.414 2.805 1.168 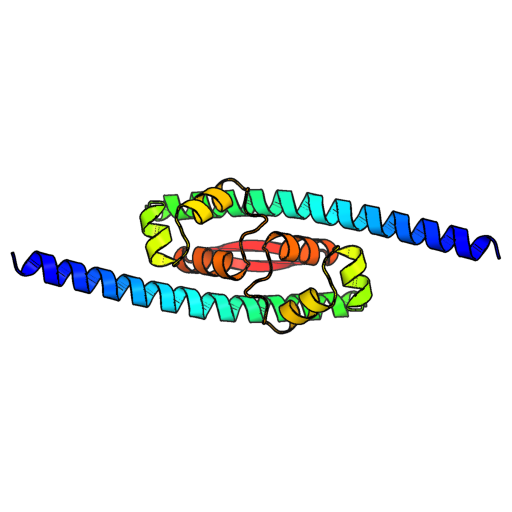1 88.06 28 ASN B C 1
ATOM 948 O O . ASN B 1 28 ? 11.859 1.661 1.069 1 88.06 28 ASN B O 1
ATOM 952 N N . THR B 1 29 ? 10.25 3.053 1.644 1 86.62 29 THR B N 1
ATOM 953 C CA . THR B 1 29 ? 9.328 1.981 2.006 1 86.62 29 THR B CA 1
ATOM 954 C C . THR B 1 29 ? 8.969 1.142 0.784 1 86.62 29 THR B C 1
ATOM 956 O O . THR B 1 29 ? 8.875 -0.084 0.873 1 86.62 29 THR B O 1
ATOM 959 N N . MET B 1 30 ? 8.797 1.836 -0.32 1 87.38 30 MET B N 1
ATOM 960 C CA . MET B 1 30 ? 8.469 1.133 -1.558 1 87.38 30 MET B CA 1
ATOM 961 C C . MET B 1 30 ? 9.594 0.176 -1.953 1 87.38 30 MET B C 1
ATOM 963 O O . MET B 1 30 ? 9.328 -0.951 -2.377 1 87.38 30 MET B O 1
ATOM 967 N N . TYR B 1 31 ? 10.773 0.657 -1.84 1 89.62 31 TYR B N 1
ATOM 968 C CA . TYR B 1 31 ? 11.922 -0.188 -2.15 1 89.62 31 TYR B CA 1
ATOM 969 C C . TYR B 1 31 ? 11.969 -1.402 -1.231 1 89.62 31 TYR B C 1
ATOM 971 O O . TYR B 1 31 ? 12.211 -2.523 -1.686 1 89.62 31 TYR B O 1
ATOM 979 N N . GLU B 1 32 ? 11.75 -1.229 0.021 1 89.94 32 GLU B N 1
ATOM 980 C CA . GLU B 1 32 ? 11.773 -2.316 0.995 1 89.94 32 GLU B CA 1
ATOM 981 C C . GLU B 1 32 ? 10.664 -3.328 0.714 1 89.94 32 GLU B C 1
ATOM 983 O O . GLU B 1 32 ? 10.883 -4.539 0.805 1 89.94 32 GLU B O 1
ATOM 988 N N . ILE B 1 33 ? 9.523 -2.873 0.377 1 89.69 33 ILE B N 1
ATOM 989 C CA . ILE B 1 33 ? 8.391 -3.734 0.065 1 89.69 33 ILE B CA 1
ATOM 990 C C . ILE B 1 33 ? 8.695 -4.551 -1.191 1 89.69 33 ILE B C 1
ATOM 992 O O . ILE B 1 33 ? 8.422 -5.754 -1.237 1 89.69 33 ILE B O 1
ATOM 996 N N . GLY B 1 34 ? 9.203 -3.832 -2.178 1 93.06 34 GLY B N 1
ATOM 997 C CA . GLY B 1 34 ? 9.586 -4.535 -3.391 1 93.06 34 GLY B CA 1
ATOM 998 C C . GLY B 1 34 ? 10.555 -5.676 -3.139 1 93.06 34 GLY B C 1
ATOM 999 O O . GLY B 1 34 ? 10.398 -6.766 -3.686 1 93.06 34 GLY B O 1
ATOM 1000 N N . ARG B 1 35 ? 11.516 -5.438 -2.35 1 93.69 35 ARG B N 1
ATOM 1001 C CA . ARG B 1 35 ? 12.5 -6.453 -2.006 1 93.69 35 ARG B CA 1
ATOM 1002 C C . ARG B 1 35 ? 11.844 -7.633 -1.292 1 93.69 35 ARG B C 1
ATOM 1004 O O . ARG B 1 35 ? 12.164 -8.789 -1.569 1 93.69 35 ARG B O 1
ATOM 1011 N N . LEU B 1 36 ? 10.938 -7.363 -0.352 1 93.25 36 LEU B N 1
ATOM 1012 C CA . LEU B 1 36 ? 10.242 -8.406 0.388 1 93.25 36 LEU B CA 1
ATOM 1013 C C . LEU B 1 36 ? 9.391 -9.258 -0.548 1 93.25 36 LEU B C 1
ATOM 1015 O O . LEU B 1 36 ? 9.344 -10.484 -0.409 1 93.25 36 LEU B O 1
ATOM 1019 N N . ILE B 1 37 ? 8.742 -8.578 -1.439 1 95.12 37 ILE B N 1
ATOM 1020 C CA . ILE B 1 37 ? 7.918 -9.289 -2.42 1 95.12 37 ILE B CA 1
ATOM 1021 C C . ILE B 1 37 ? 8.797 -10.211 -3.256 1 95.12 37 ILE B C 1
ATOM 1023 O O . ILE B 1 37 ? 8.461 -11.383 -3.451 1 95.12 37 ILE B O 1
ATOM 1027 N N . SER B 1 38 ? 9.891 -9.641 -3.697 1 96.94 38 SER B N 1
ATOM 1028 C CA . SER B 1 38 ? 10.828 -10.438 -4.484 1 96.94 38 SER B CA 1
ATOM 1029 C C . SER B 1 38 ? 11.32 -11.648 -3.701 1 96.94 38 SER B C 1
ATOM 1031 O O . SER B 1 38 ? 11.297 -12.773 -4.207 1 96.94 38 SER B O 1
ATOM 1033 N N . MET B 1 39 ? 11.703 -11.445 -2.516 1 96.5 39 MET B N 1
ATOM 1034 C CA . MET B 1 39 ? 12.211 -12.516 -1.663 1 96.5 39 MET B CA 1
ATOM 1035 C C . MET B 1 39 ? 11.148 -13.578 -1.434 1 96.5 39 MET B C 1
ATOM 1037 O O . MET B 1 39 ? 11.422 -14.773 -1.531 1 96.5 39 MET B O 1
ATOM 1041 N N . ARG B 1 40 ? 10 -13.172 -1.133 1 96.81 40 ARG B N 1
ATOM 1042 C CA . ARG B 1 40 ? 8.906 -14.094 -0.848 1 96.81 40 ARG B CA 1
ATOM 1043 C C . ARG B 1 40 ? 8.516 -14.875 -2.096 1 96.81 40 ARG B C 1
ATOM 1045 O O . ARG B 1 40 ? 8.266 -16.078 -2.023 1 96.81 40 ARG B O 1
ATOM 1052 N N . ARG B 1 41 ? 8.391 -14.148 -3.219 1 97.31 41 ARG B N 1
ATOM 1053 C CA . ARG B 1 41 ? 8.102 -14.82 -4.48 1 97.31 41 ARG B CA 1
ATOM 1054 C C . ARG B 1 41 ? 9.094 -15.945 -4.742 1 97.31 41 ARG B C 1
ATOM 1056 O O . ARG B 1 41 ? 8.703 -17.078 -5.055 1 97.31 41 ARG B O 1
ATOM 1063 N N . ASN B 1 42 ? 10.375 -15.602 -4.551 1 97.69 42 ASN B N 1
ATOM 1064 C CA . ASN B 1 42 ? 11.438 -16.578 -4.762 1 97.69 42 ASN B CA 1
ATOM 1065 C C . ASN B 1 42 ? 11.344 -17.734 -3.764 1 97.69 42 ASN B C 1
ATOM 1067 O O . ASN B 1 42 ? 11.523 -18.891 -4.133 1 97.69 42 ASN B O 1
ATOM 1071 N N . SER B 1 43 ? 11.078 -17.406 -2.498 1 96.88 43 SER B N 1
ATOM 1072 C CA . SER B 1 43 ? 10.992 -18.438 -1.461 1 96.88 43 SER B CA 1
ATOM 1073 C C . SER B 1 43 ? 9.859 -19.406 -1.741 1 96.88 43 SER B C 1
ATOM 1075 O O . SER B 1 43 ? 9.914 -20.578 -1.326 1 96.88 43 SER B O 1
ATOM 1077 N N . MET B 1 44 ? 8.836 -18.984 -2.443 1 96.75 44 MET B N 1
ATOM 1078 C CA . MET B 1 44 ? 7.691 -19.828 -2.779 1 96.75 44 MET B CA 1
ATOM 1079 C C . MET B 1 44 ? 7.918 -20.547 -4.109 1 96.75 44 MET B C 1
ATOM 1081 O O . MET B 1 44 ? 7.051 -21.281 -4.578 1 96.75 44 MET B O 1
ATOM 1085 N N . GLY B 1 45 ? 9.062 -20.156 -4.781 1 97.69 45 GLY B N 1
ATOM 1086 C CA . GLY B 1 45 ? 9.414 -20.797 -6.035 1 97.69 45 GLY B CA 1
ATOM 1087 C C . GLY B 1 45 ? 8.602 -20.297 -7.215 1 97.69 45 GLY B C 1
ATOM 1088 O O . GLY B 1 45 ? 8.422 -21.016 -8.203 1 97.69 45 GLY B O 1
ATOM 1089 N N . LEU B 1 46 ? 8.086 -19.203 -7.125 1 97.38 46 LEU B N 1
ATOM 1090 C CA . LEU B 1 46 ? 7.23 -18.641 -8.172 1 97.38 46 LEU B CA 1
ATOM 1091 C C . LEU B 1 46 ? 8.039 -17.797 -9.141 1 97.38 46 LEU B C 1
ATOM 1093 O O . LEU B 1 46 ? 8.898 -17.016 -8.727 1 97.38 46 LEU B O 1
ATOM 1097 N N . SER B 1 47 ? 7.734 -17.969 -10.391 1 97.56 47 SER B N 1
ATOM 1098 C CA . SER B 1 47 ? 8.203 -17.016 -11.391 1 97.56 47 SER B CA 1
ATOM 1099 C C . SER B 1 47 ? 7.344 -15.75 -11.406 1 97.56 47 SER B C 1
ATOM 1101 O O . SER B 1 47 ? 6.297 -15.703 -10.758 1 97.56 47 SER B O 1
ATOM 1103 N N . HIS B 1 48 ? 7.84 -14.711 -12.109 1 97.12 48 HIS B N 1
ATOM 1104 C CA . HIS B 1 48 ? 7.023 -13.516 -12.281 1 97.12 48 HIS B CA 1
ATOM 1105 C C . HIS B 1 48 ? 5.695 -13.852 -12.953 1 97.12 48 HIS B C 1
ATOM 1107 O O . HIS B 1 48 ? 4.648 -13.328 -12.57 1 97.12 48 HIS B O 1
ATOM 1113 N N . GLU B 1 49 ? 5.73 -14.773 -13.945 1 95.88 49 GLU B N 1
ATOM 1114 C CA . GLU B 1 49 ? 4.539 -15.172 -14.688 1 95.88 49 GLU B CA 1
ATOM 1115 C C . GLU B 1 49 ? 3.539 -15.891 -13.789 1 95.88 49 GLU B C 1
ATOM 1117 O O . GLU B 1 49 ? 2.338 -15.617 -13.844 1 95.88 49 GLU B O 1
ATOM 1122 N N . GLN B 1 50 ? 4.062 -16.75 -13.047 1 96.25 50 GLN B N 1
ATOM 1123 C CA . GLN B 1 50 ? 3.186 -17.484 -12.141 1 96.25 50 GLN B CA 1
ATOM 1124 C C . GLN B 1 50 ? 2.539 -16.562 -11.117 1 96.25 50 GLN B C 1
ATOM 1126 O O . GLN B 1 50 ? 1.352 -16.688 -10.812 1 96.25 50 GLN B O 1
ATOM 1131 N N . LEU B 1 51 ? 3.314 -15.648 -10.555 1 97.19 51 LEU B N 1
ATOM 1132 C CA . LEU B 1 51 ? 2.746 -14.664 -9.633 1 97.19 51 LEU B CA 1
ATOM 1133 C C . LEU B 1 51 ? 1.713 -13.797 -10.336 1 97.19 51 LEU B C 1
ATOM 1135 O O . LEU B 1 51 ? 0.687 -13.445 -9.75 1 97.19 51 LEU B O 1
ATOM 1139 N N . SER B 1 52 ? 1.988 -13.375 -11.539 1 97.19 52 SER B N 1
ATOM 1140 C CA . SER B 1 52 ? 1.043 -12.625 -12.352 1 97.19 52 SER B CA 1
ATOM 1141 C C . SER B 1 52 ? -0.289 -13.359 -12.477 1 97.19 52 SER B C 1
ATOM 1143 O O . SER B 1 52 ? -1.352 -12.758 -12.297 1 97.19 52 SER B O 1
ATOM 1145 N N . GLU B 1 53 ? -0.264 -14.625 -12.688 1 95.44 53 GLU B N 1
ATOM 1146 C CA . GLU B 1 53 ? -1.46 -15.445 -12.836 1 95.44 53 GLU B CA 1
ATOM 1147 C C . GLU B 1 53 ? -2.24 -15.531 -11.531 1 95.44 53 GLU B C 1
ATOM 1149 O O . GLU B 1 53 ? -3.469 -15.422 -11.523 1 95.44 53 GLU B O 1
ATOM 1154 N N . LEU B 1 54 ? -1.576 -15.68 -10.492 1 95.25 54 LEU B N 1
ATOM 1155 C CA . LEU B 1 54 ? -2.211 -15.859 -9.195 1 95.25 54 LEU B CA 1
ATOM 1156 C C . LEU B 1 54 ? -2.811 -14.547 -8.695 1 95.25 54 LEU B C 1
ATOM 1158 O O . LEU B 1 54 ? -3.855 -14.547 -8.039 1 95.25 54 LEU B O 1
ATOM 1162 N N . SER B 1 55 ? -2.143 -13.43 -8.945 1 96.38 55 SER B N 1
ATOM 1163 C CA . SER B 1 55 ? -2.525 -12.141 -8.391 1 96.38 55 SER B CA 1
ATOM 1164 C C . SER B 1 55 ? -3.451 -11.383 -9.344 1 96.38 55 SER B C 1
ATOM 1166 O O . SER B 1 55 ? -4.117 -10.422 -8.938 1 96.38 55 SER B O 1
ATOM 1168 N N . GLY B 1 56 ? -3.418 -11.711 -10.609 1 96.25 56 GLY B N 1
ATOM 1169 C CA . GLY B 1 56 ? -4.145 -10.961 -11.617 1 96.25 56 GLY B CA 1
ATOM 1170 C C . GLY B 1 56 ? -3.467 -9.656 -12 1 96.25 56 GLY B C 1
ATOM 1171 O O . GLY B 1 56 ? -4.082 -8.789 -12.625 1 96.25 56 GLY B O 1
ATOM 1172 N N . VAL B 1 57 ? -2.271 -9.461 -11.547 1 96.44 57 VAL B N 1
ATOM 1173 C CA . VAL B 1 57 ? -1.464 -8.289 -11.875 1 96.44 57 VAL B CA 1
ATOM 1174 C C . VAL B 1 57 ? -0.436 -8.648 -12.945 1 96.44 57 VAL B C 1
ATOM 1176 O O . VAL B 1 57 ? 0.155 -9.727 -12.906 1 96.44 57 VAL B O 1
ATOM 1179 N N . SER B 1 58 ? -0.182 -7.734 -13.797 1 96.12 58 SER B N 1
ATOM 1180 C CA . SER B 1 58 ? 0.696 -8.047 -14.922 1 96.12 58 SER B CA 1
ATOM 1181 C C . SER B 1 58 ? 2.131 -8.273 -14.461 1 96.12 58 SER B C 1
ATOM 1183 O O . SER B 1 58 ? 2.578 -7.648 -13.492 1 96.12 58 SER B O 1
ATOM 1185 N N . GLY B 1 59 ? 2.867 -9.148 -15.195 1 95.56 59 GLY B N 1
ATOM 1186 C CA . GLY B 1 59 ? 4.273 -9.383 -14.898 1 95.56 59 GLY B CA 1
ATOM 1187 C C . GLY B 1 59 ? 5.102 -8.117 -14.906 1 95.56 59 GLY B C 1
ATOM 1188 O O . GLY B 1 59 ? 5.988 -7.945 -14.062 1 95.56 59 GLY B O 1
ATOM 1189 N N . PHE B 1 60 ? 4.793 -7.305 -15.867 1 95.12 60 PHE B N 1
ATOM 1190 C CA . PHE B 1 60 ? 5.508 -6.035 -15.961 1 95.12 60 PHE B CA 1
ATOM 1191 C C . PHE B 1 60 ? 5.312 -5.207 -14.695 1 95.12 60 PHE B C 1
ATOM 1193 O O . PHE B 1 60 ? 6.277 -4.672 -14.141 1 95.12 60 PHE B O 1
ATOM 1200 N N . GLU B 1 61 ? 4.105 -5.066 -14.18 1 95.06 61 GLU B N 1
ATOM 1201 C CA . GLU B 1 61 ? 3.82 -4.316 -12.961 1 95.06 61 GLU B CA 1
ATOM 1202 C C . GLU B 1 61 ? 4.484 -4.965 -11.75 1 95.06 61 GLU B C 1
ATOM 1204 O O . GLU B 1 61 ? 4.988 -4.266 -10.867 1 95.06 61 GLU B O 1
ATOM 1209 N N . ILE B 1 62 ? 4.434 -6.234 -11.719 1 96.94 62 ILE B N 1
ATOM 1210 C CA . ILE B 1 62 ? 5.082 -6.953 -10.625 1 96.94 62 ILE B CA 1
ATOM 1211 C C . ILE B 1 62 ? 6.578 -6.633 -10.617 1 96.94 62 ILE B C 1
ATOM 1213 O O . ILE B 1 62 ? 7.145 -6.324 -9.57 1 96.94 62 ILE B O 1
ATOM 1217 N N . MET B 1 63 ? 7.219 -6.684 -11.766 1 95.94 63 MET B N 1
ATOM 1218 C CA . MET B 1 63 ? 8.641 -6.359 -11.875 1 95.94 63 MET B CA 1
ATOM 1219 C C . MET B 1 63 ? 8.914 -4.938 -11.398 1 95.94 63 MET B C 1
ATOM 1221 O O . MET B 1 63 ? 9.867 -4.699 -10.656 1 95.94 63 MET B O 1
ATOM 1225 N N . GLN B 1 64 ? 8.086 -4.051 -11.875 1 94.38 64 GLN B N 1
ATOM 1226 C CA . GLN B 1 64 ? 8.242 -2.656 -11.469 1 94.38 64 GLN B CA 1
ATOM 1227 C C . GLN B 1 64 ? 8.18 -2.518 -9.953 1 94.38 64 GLN B C 1
ATOM 1229 O O . GLN B 1 64 ? 8.984 -1.796 -9.352 1 94.38 64 GLN B O 1
ATOM 1234 N N . ILE B 1 65 ? 7.27 -3.201 -9.328 1 93.94 65 ILE B N 1
ATOM 1235 C CA . ILE B 1 65 ? 7.105 -3.168 -7.875 1 93.94 65 ILE B CA 1
ATOM 1236 C C . ILE B 1 65 ? 8.359 -3.729 -7.203 1 93.94 65 ILE B C 1
ATOM 1238 O O . ILE B 1 65 ? 8.891 -3.123 -6.27 1 93.94 65 ILE B O 1
ATOM 1242 N N . GLU B 1 66 ? 8.82 -4.867 -7.734 1 95.12 66 GLU B N 1
ATOM 1243 C CA . GLU B 1 66 ? 9.977 -5.52 -7.117 1 95.12 66 GLU B CA 1
ATOM 1244 C C . GLU B 1 66 ? 11.219 -4.641 -7.211 1 95.12 66 GLU B C 1
ATOM 1246 O O . GLU B 1 66 ? 12.102 -4.719 -6.355 1 95.12 66 GLU B O 1
ATOM 1251 N N . PHE B 1 67 ? 11.219 -3.812 -8.219 1 92 67 PHE B N 1
ATOM 1252 C CA . PHE B 1 67 ? 12.383 -2.961 -8.43 1 92 67 PHE B CA 1
ATOM 1253 C C . PHE B 1 67 ? 12.195 -1.605 -7.758 1 92 67 PHE B C 1
ATOM 1255 O O . PHE B 1 67 ? 13.039 -0.718 -7.891 1 92 67 PHE B O 1
ATOM 1262 N N . GLY B 1 68 ? 11.125 -1.385 -7.141 1 88.56 68 GLY B N 1
ATOM 1263 C CA . GLY B 1 68 ? 10.883 -0.139 -6.426 1 88.56 68 GLY B CA 1
ATOM 1264 C C . GLY B 1 68 ? 10.32 0.956 -7.312 1 88.56 68 GLY B C 1
ATOM 1265 O O . GLY B 1 68 ? 10.289 2.125 -6.922 1 88.56 68 GLY B O 1
ATOM 1266 N N . ASN B 1 69 ? 9.961 0.624 -8.516 1 85.5 69 ASN B N 1
ATOM 1267 C CA . ASN B 1 69 ? 9.375 1.568 -9.461 1 85.5 69 ASN B CA 1
ATOM 1268 C C . ASN B 1 69 ? 7.852 1.47 -9.484 1 85.5 69 ASN B C 1
ATOM 1270 O O . ASN B 1 69 ? 7.254 1.325 -10.547 1 85.5 69 ASN B O 1
ATOM 1274 N N . SER B 1 70 ? 7.242 1.514 -8.336 1 78.5 70 SER B N 1
ATOM 1275 C CA . SER B 1 70 ? 5.824 1.18 -8.234 1 78.5 70 SER B CA 1
ATOM 1276 C C . SER B 1 70 ? 4.996 2.393 -7.824 1 78.5 70 SER B C 1
ATOM 1278 O O . SER B 1 70 ? 3.912 2.25 -7.254 1 78.5 70 SER B O 1
ATOM 1280 N N . ASN B 1 71 ? 5.496 3.52 -8.227 1 81.38 71 ASN B N 1
ATOM 1281 C CA . ASN B 1 71 ? 4.84 4.73 -7.746 1 81.38 71 ASN B CA 1
ATOM 1282 C C . ASN B 1 71 ? 3.41 4.836 -8.273 1 81.38 71 ASN B C 1
ATOM 1284 O O . ASN B 1 71 ? 2.516 5.301 -7.559 1 81.38 71 ASN B O 1
ATOM 1288 N N . SER B 1 72 ? 3.195 4.301 -9.422 1 85.62 72 SER B N 1
ATOM 1289 C CA . SER B 1 72 ? 1.891 4.473 -10.055 1 85.62 72 SER B CA 1
ATOM 1290 C C . SER B 1 72 ? 1.014 3.24 -9.859 1 85.62 72 SER B C 1
ATOM 1292 O O . SER B 1 72 ? -0.151 3.23 -10.258 1 85.62 72 SER B O 1
ATOM 1294 N N . THR B 1 73 ? 1.579 2.199 -9.297 1 91.88 73 THR B N 1
ATOM 1295 C CA . THR B 1 73 ? 0.795 0.995 -9.055 1 91.88 73 THR B CA 1
ATOM 1296 C C . THR B 1 73 ? -0.29 1.262 -8.008 1 91.88 73 THR B C 1
ATOM 1298 O O . THR B 1 73 ? -0.05 1.955 -7.02 1 91.88 73 THR B O 1
ATOM 1301 N N . SER B 1 74 ? -1.46 0.731 -8.25 1 92.81 74 SER B N 1
ATOM 1302 C CA . SER B 1 74 ? -2.557 0.946 -7.312 1 92.81 74 SER B CA 1
ATOM 1303 C C . SER B 1 74 ? -2.365 0.128 -6.043 1 92.81 74 SER B C 1
ATOM 1305 O O . SER B 1 74 ? -1.704 -0.912 -6.059 1 92.81 74 SER B O 1
ATOM 1307 N N . ILE B 1 75 ? -2.979 0.542 -5.031 1 90.31 75 ILE B N 1
ATOM 1308 C CA . ILE B 1 75 ? -2.961 -0.157 -3.75 1 90.31 75 ILE B CA 1
ATOM 1309 C C . ILE B 1 75 ? -3.602 -1.534 -3.904 1 90.31 75 ILE B C 1
ATOM 1311 O O . ILE B 1 75 ? -3.131 -2.514 -3.324 1 90.31 75 ILE B O 1
ATOM 1315 N N . GLU B 1 76 ? -4.613 -1.541 -4.691 1 91.12 76 GLU B N 1
ATOM 1316 C CA . GLU B 1 76 ? -5.301 -2.811 -4.902 1 91.12 76 GLU B CA 1
ATOM 1317 C C . GLU B 1 76 ? -4.352 -3.867 -5.461 1 91.12 76 GLU B C 1
ATOM 1319 O O . GLU B 1 76 ? -4.348 -5.012 -5 1 91.12 76 GLU B O 1
ATOM 1324 N N . LYS B 1 77 ? -3.637 -3.508 -6.41 1 93.38 77 LYS B N 1
ATOM 1325 C CA . LYS B 1 77 ? -2.717 -4.453 -7.039 1 93.38 77 LYS B CA 1
ATOM 1326 C C . LYS B 1 77 ? -1.655 -4.922 -6.047 1 93.38 77 LYS B C 1
ATOM 1328 O O . LYS B 1 77 ? -1.294 -6.102 -6.031 1 93.38 77 LYS B O 1
ATOM 1333 N N . LEU B 1 78 ? -1.164 -4.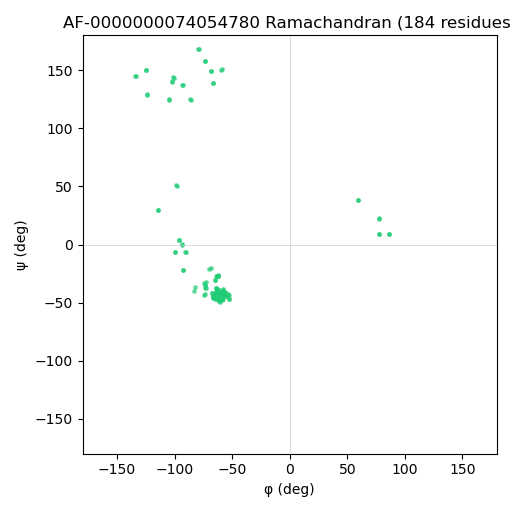004 -5.305 1 91.94 78 LEU B N 1
ATOM 1334 C CA . LEU B 1 78 ? -0.214 -4.398 -4.27 1 91.94 78 LEU B CA 1
ATOM 1335 C C . LEU B 1 78 ? -0.83 -5.434 -3.336 1 91.94 78 LEU B C 1
ATOM 1337 O O . LEU B 1 78 ? -0.194 -6.441 -3.01 1 91.94 78 LEU B O 1
ATOM 1341 N N . PHE B 1 79 ? -2.053 -5.258 -2.979 1 92 79 PHE B N 1
ATOM 1342 C CA . PHE B 1 79 ? -2.68 -6.152 -2.014 1 92 79 PHE B CA 1
ATOM 1343 C C . PHE B 1 79 ? -2.988 -7.5 -2.65 1 92 79 PHE B C 1
ATOM 1345 O O . PHE B 1 79 ? -2.908 -8.539 -1.989 1 92 79 PHE B O 1
ATOM 1352 N N . ARG B 1 80 ? -3.318 -7.469 -3.861 1 94.5 80 ARG B N 1
ATOM 1353 C CA . ARG B 1 80 ? -3.5 -8.742 -4.555 1 94.5 80 ARG B CA 1
ATOM 1354 C C . ARG B 1 80 ? -2.199 -9.539 -4.594 1 94.5 80 ARG B C 1
ATOM 1356 O O . ARG B 1 80 ? -2.203 -10.75 -4.391 1 94.5 80 ARG B O 1
ATOM 1363 N N . ILE B 1 81 ? -1.123 -8.836 -4.914 1 95.69 81 ILE B N 1
ATOM 1364 C CA . ILE B 1 81 ? 0.188 -9.469 -4.961 1 95.69 81 ILE B CA 1
ATOM 1365 C C . ILE B 1 81 ? 0.537 -10.039 -3.586 1 95.69 81 ILE B C 1
ATOM 1367 O O . ILE B 1 81 ? 0.956 -11.195 -3.473 1 95.69 81 ILE B O 1
ATOM 1371 N N . THR B 1 82 ? 0.374 -9.234 -2.596 1 94.81 82 THR B N 1
ATOM 1372 C CA . THR B 1 82 ? 0.717 -9.68 -1.25 1 94.81 82 THR B CA 1
ATOM 1373 C C . THR B 1 82 ? -0.175 -10.844 -0.819 1 94.81 82 THR B C 1
ATOM 1375 O O . THR B 1 82 ? 0.285 -11.773 -0.152 1 94.81 82 THR B O 1
ATOM 1378 N N . ALA B 1 83 ? -1.444 -10.82 -1.193 1 94.06 83 ALA B N 1
ATOM 1379 C CA . ALA B 1 83 ? -2.355 -11.922 -0.894 1 94.06 83 ALA B CA 1
ATOM 1380 C C . ALA B 1 83 ? -1.901 -13.211 -1.576 1 94.06 83 ALA B C 1
ATOM 1382 O O . ALA B 1 83 ? -1.879 -14.273 -0.955 1 94.06 83 ALA B O 1
ATOM 1383 N N . ALA B 1 84 ? -1.522 -13.07 -2.828 1 95.62 84 ALA B N 1
ATOM 1384 C CA . ALA B 1 84 ? -1.055 -14.234 -3.584 1 95.62 84 ALA B CA 1
ATOM 1385 C C . ALA B 1 84 ? 0.203 -14.828 -2.957 1 95.62 84 ALA B C 1
ATOM 1387 O O . ALA B 1 84 ? 0.457 -16.031 -3.076 1 95.62 84 ALA B O 1
ATOM 1388 N N . LEU B 1 85 ? 0.955 -14.016 -2.283 1 96.69 85 LEU B N 1
ATOM 1389 C CA . LEU B 1 85 ? 2.217 -14.422 -1.677 1 96.69 85 LEU B CA 1
ATOM 1390 C C . LEU B 1 85 ? 2.023 -14.773 -0.206 1 96.69 85 LEU B C 1
ATOM 1392 O O . LEU B 1 85 ? 2.998 -14.977 0.522 1 96.69 85 LEU B O 1
ATOM 1396 N N . ARG B 1 86 ? 0.814 -14.742 0.227 1 94.5 86 ARG B N 1
ATOM 1397 C CA . ARG B 1 86 ? 0.468 -15.055 1.609 1 94.5 86 ARG B CA 1
ATOM 1398 C C . ARG B 1 86 ? 1.184 -14.117 2.578 1 94.5 86 ARG B C 1
ATOM 1400 O O . ARG B 1 86 ? 1.711 -14.562 3.602 1 94.5 86 ARG B O 1
ATOM 1407 N N . LEU B 1 87 ? 1.3 -12.906 2.236 1 93.62 87 LEU B N 1
ATOM 1408 C CA . LEU B 1 87 ? 1.835 -11.852 3.09 1 93.62 87 LEU B CA 1
ATOM 1409 C C . LEU B 1 87 ? 0.711 -11 3.666 1 93.62 87 LEU B C 1
ATOM 1411 O O . LEU B 1 87 ? -0.268 -10.703 2.979 1 93.62 87 LEU B O 1
ATOM 1415 N N . GLU B 1 88 ? 0.865 -10.656 4.863 1 87.56 88 GLU B N 1
ATOM 1416 C CA . GLU B 1 88 ? -0.052 -9.734 5.523 1 87.56 88 GLU B CA 1
ATOM 1417 C C . GLU B 1 88 ? 0.577 -8.352 5.684 1 87.56 88 GLU B C 1
ATOM 1419 O O . GLU B 1 88 ? 1.711 -8.234 6.148 1 87.56 88 GLU B O 1
ATOM 1424 N N . LEU B 1 89 ? -0.157 -7.387 5.152 1 82.5 89 LEU B N 1
ATOM 1425 C CA . LEU B 1 89 ? 0.289 -6.012 5.348 1 82.5 89 LEU B CA 1
ATOM 1426 C C . LEU B 1 89 ? -0.233 -5.453 6.668 1 82.5 89 LEU B C 1
ATOM 1428 O O . LEU B 1 89 ? -1.435 -5.512 6.938 1 82.5 89 LEU B O 1
ATOM 1432 N N . ASN B 1 90 ? 0.687 -4.988 7.473 1 83.31 90 ASN B N 1
ATOM 1433 C CA . ASN B 1 90 ? 0.352 -4.406 8.766 1 83.31 90 ASN B CA 1
ATOM 1434 C C . ASN B 1 90 ? 0.916 -2.996 8.914 1 83.31 90 ASN B C 1
ATOM 1436 O O . ASN B 1 90 ? 1.859 -2.627 8.211 1 83.31 90 ASN B O 1
ATOM 1440 N N . MET B 1 91 ? 0.195 -2.201 9.695 1 85.44 91 MET B N 1
ATOM 1441 C CA . MET B 1 91 ? 0.651 -0.84 9.961 1 85.44 91 MET B CA 1
ATOM 1442 C C . MET B 1 91 ? 0.787 -0.596 11.461 1 85.44 91 MET B C 1
ATOM 1444 O O . MET B 1 91 ? -0.114 -0.932 12.234 1 85.44 91 MET B O 1
ATOM 1448 N N . PHE B 1 92 ? 1.935 -0.083 11.859 1 85.94 92 PHE B N 1
ATOM 1449 C CA . PHE B 1 92 ? 2.199 0.236 13.258 1 85.94 92 PHE B CA 1
ATOM 1450 C C . PHE B 1 92 ? 2.83 1.616 13.383 1 85.94 92 PHE B C 1
ATOM 1452 O O . PHE B 1 92 ? 3.518 2.08 12.477 1 85.94 92 PHE B O 1
ATOM 1459 N N . PRO B 1 93 ? 2.418 2.287 14.516 1 85.06 93 PRO B N 1
ATOM 1460 C CA . PRO B 1 93 ? 3.107 3.561 14.734 1 85.06 93 PRO B CA 1
ATOM 1461 C C . PRO B 1 93 ? 4.621 3.395 14.867 1 85.06 93 PRO B C 1
ATOM 1463 O O . PRO B 1 93 ? 5.094 2.342 15.305 1 85.06 93 PRO B O 1
ATOM 1466 N N . PHE B 1 94 ? 5.355 4.453 14.461 1 72.38 94 PHE B N 1
ATOM 1467 C CA . PHE B 1 94 ? 6.793 4.512 14.711 1 72.38 94 PHE B CA 1
ATOM 1468 C C . PHE B 1 94 ? 7.082 4.562 16.203 1 72.38 94 PHE B C 1
ATOM 1470 O O . PHE B 1 94 ? 6.277 5.074 16.984 1 72.38 94 PHE B O 1
#

Sequence (188 aa):
MGASMQDLLLRQQQRSMAQQQAGSKAQNTMYEIGRLISMRRNSMGLSHEQLSELSGVSGFEIMQIEFGNSNSTSIEKLFRITAALRLELNMFPFMGASMQDLLLRQQQRSMAQQQAGSKAQNTMYEIGRLISMRRNSMGLSHEQLSELSGVSGFEIMQIEFGNSNSTSIEKLFRITAALRLELNMFPF

Radius of gyration: 19.4 Å; Cα contacts (8 Å, |Δi|>4): 271; chains: 2; bounding box: 26×78×44 Å

Foldseek 3Di:
DVVVVVVVVVVVVVVVVVVVVVVVVVLVVLQVLLCVLVVLCVVVPHDLVRLCVQLVNDSVQNVCSNRSNNPPPDPSSSVSSCVSSVHDDDDDDD/DVVVVVVVVVVVVVVVVVVVVVVVVVLVVLQVLLCVLVVLCVVVPHDLVRLCVQLVNDSVQNVCSNRSNNPPPDPSSSVSSCVSSVHDDDDDDD